Protein AF-A0A2P4SCJ8-F1 (afdb_monomer)

Structure (mmCIF, N/CA/C/O backbone):
data_AF-A0A2P4SCJ8-F1
#
_entry.id   AF-A0A2P4SCJ8-F1
#
loop_
_atom_site.group_PDB
_atom_site.id
_atom_site.type_symbol
_atom_site.label_atom_id
_atom_site.label_alt_id
_atom_site.label_comp_id
_atom_site.label_asym_id
_atom_site.label_entity_id
_atom_site.label_seq_id
_atom_site.pdbx_PDB_ins_code
_atom_site.Cartn_x
_atom_site.Cartn_y
_atom_site.Cartn_z
_atom_site.occupancy
_atom_site.B_iso_or_equiv
_atom_site.auth_seq_id
_atom_site.auth_comp_id
_atom_site.auth_asym_id
_atom_site.auth_atom_id
_atom_site.pdbx_PDB_model_num
ATOM 1 N N . ALA A 1 1 ? -8.228 -9.422 1.319 1.00 72.94 1 ALA A N 1
ATOM 2 C CA . ALA A 1 1 ? -8.700 -8.615 0.170 1.00 72.94 1 ALA A CA 1
ATOM 3 C C . ALA A 1 1 ? -7.536 -7.926 -0.544 1.00 72.94 1 ALA A C 1
ATOM 5 O O . ALA A 1 1 ? -7.339 -8.187 -1.721 1.00 72.94 1 ALA A O 1
ATOM 6 N N . PHE A 1 2 ? -6.703 -7.126 0.134 1.00 86.62 2 PHE A N 1
ATOM 7 C CA . PHE A 1 2 ? -5.547 -6.505 -0.535 1.00 86.62 2 PHE A CA 1
ATOM 8 C C . PHE A 1 2 ? -4.528 -7.534 -1.071 1.00 86.62 2 PHE A C 1
ATOM 10 O O . PHE A 1 2 ? -4.038 -7.384 -2.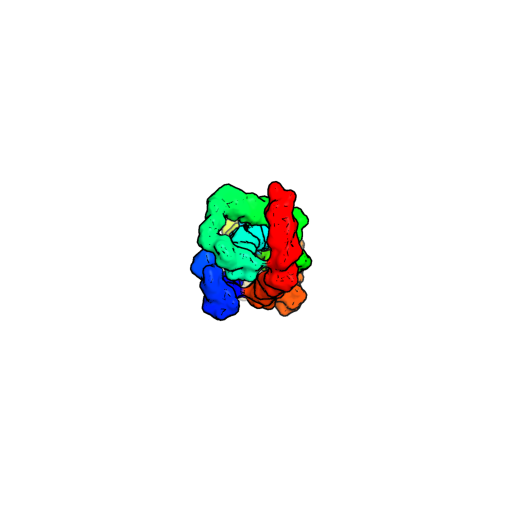184 1.00 86.62 2 PHE A O 1
ATOM 17 N N . GLU A 1 3 ? -4.285 -8.637 -0.349 1.00 90.31 3 GLU A N 1
ATOM 18 C CA . GLU A 1 3 ? -3.393 -9.719 -0.808 1.00 90.31 3 GLU A CA 1
ATOM 19 C C . GLU A 1 3 ? -3.819 -10.322 -2.156 1.00 90.31 3 GLU A C 1
ATOM 21 O O . GLU A 1 3 ? -2.977 -10.662 -2.987 1.00 90.31 3 GLU A O 1
ATOM 26 N N . SER A 1 4 ? -5.129 -10.430 -2.416 1.00 92.62 4 SER A N 1
ATOM 27 C CA . SER A 1 4 ? -5.610 -10.916 -3.712 1.00 92.62 4 SER A CA 1
ATOM 28 C C . SER A 1 4 ? -5.351 -9.919 -4.839 1.00 92.62 4 SER A C 1
ATOM 30 O O . SER A 1 4 ? -5.037 -10.362 -5.943 1.00 92.62 4 SER A O 1
ATOM 32 N N . PHE A 1 5 ? -5.424 -8.609 -4.570 1.00 92.94 5 PHE A N 1
ATOM 33 C CA . PHE A 1 5 ? -5.077 -7.573 -5.549 1.00 92.94 5 PHE A CA 1
ATOM 34 C C . PHE A 1 5 ? -3.580 -7.571 -5.854 1.00 92.94 5 PHE A C 1
ATOM 36 O O . PHE A 1 5 ? -3.204 -7.544 -7.023 1.00 92.94 5 PHE A O 1
ATOM 43 N N . LEU A 1 6 ? -2.732 -7.700 -4.829 1.00 95.81 6 LEU A N 1
ATOM 44 C CA . LEU A 1 6 ? -1.283 -7.828 -5.004 1.00 95.81 6 LEU A CA 1
ATOM 45 C C . LEU A 1 6 ? -0.937 -9.023 -5.889 1.00 95.81 6 LEU A C 1
ATOM 47 O O . LEU A 1 6 ? -0.249 -8.865 -6.892 1.00 95.81 6 LEU A O 1
ATOM 51 N N . ARG A 1 7 ? -1.495 -10.200 -5.587 1.00 96.44 7 ARG A N 1
ATOM 52 C CA . ARG A 1 7 ? -1.268 -11.406 -6.390 1.00 96.44 7 ARG A CA 1
ATOM 53 C C . ARG A 1 7 ? -1.750 -11.244 -7.835 1.00 96.44 7 ARG A C 1
ATOM 55 O O . ARG A 1 7 ? -1.118 -11.756 -8.756 1.00 96.44 7 ARG A O 1
ATOM 62 N N . LEU A 1 8 ? -2.884 -10.573 -8.051 1.00 96.69 8 LEU A N 1
ATOM 63 C CA . LEU A 1 8 ? -3.408 -10.316 -9.395 1.00 96.69 8 LEU A CA 1
ATOM 64 C C . LEU A 1 8 ? -2.476 -9.391 -10.189 1.00 96.69 8 LEU A C 1
ATOM 66 O O . LEU A 1 8 ? -2.128 -9.712 -11.327 1.00 96.69 8 LEU A O 1
ATOM 70 N N . ALA A 1 9 ? -2.044 -8.289 -9.581 1.00 97.62 9 ALA A N 1
ATOM 71 C CA . ALA A 1 9 ? -1.139 -7.325 -10.192 1.00 97.62 9 ALA A CA 1
ATOM 72 C C . ALA A 1 9 ? 0.257 -7.920 -10.455 1.00 97.62 9 ALA A C 1
ATOM 74 O O . ALA A 1 9 ? 0.825 -7.699 -11.528 1.00 97.62 9 ALA A O 1
ATOM 75 N N . GLU A 1 10 ? 0.772 -8.751 -9.545 1.00 98.31 10 GLU A N 1
ATOM 76 C CA . GLU A 1 10 ? 2.020 -9.498 -9.731 1.00 98.31 10 GLU A CA 1
ATOM 77 C C . GLU A 1 10 ? 1.915 -10.450 -10.923 1.00 98.31 10 GLU A C 1
ATOM 79 O O . GLU A 1 10 ? 2.745 -10.414 -11.832 1.00 98.31 10 GLU A O 1
ATOM 84 N N . ASN A 1 11 ? 0.850 -11.256 -10.979 1.00 97.88 11 ASN A N 1
ATOM 85 C CA . ASN A 1 11 ? 0.611 -12.170 -12.093 1.00 97.88 11 ASN A CA 1
ATOM 86 C C . ASN A 1 11 ? 0.479 -11.420 -13.425 1.00 97.88 11 ASN A C 1
ATOM 88 O O . ASN A 1 11 ? 0.999 -11.875 -14.445 1.00 97.88 11 ASN A O 1
ATOM 92 N N . ARG A 1 12 ? -0.199 -10.266 -13.428 1.00 97.88 12 ARG A N 1
ATOM 93 C CA . ARG A 1 12 ? -0.349 -9.426 -14.620 1.00 97.88 12 ARG A CA 1
ATOM 94 C C . ARG A 1 12 ? 0.995 -8.869 -15.086 1.00 97.88 12 ARG A C 1
ATOM 96 O O . ARG A 1 12 ? 1.288 -8.919 -16.279 1.00 97.88 12 ARG A O 1
ATOM 103 N N . THR A 1 13 ? 1.816 -8.400 -14.153 1.00 98.31 13 THR A N 1
ATOM 104 C CA . THR A 1 13 ? 3.161 -7.881 -14.429 1.00 98.31 13 THR A CA 1
ATOM 105 C C . THR A 1 13 ? 4.086 -8.988 -14.930 1.00 98.31 13 THR A C 1
ATOM 107 O O . THR A 1 13 ? 4.775 -8.804 -15.926 1.00 98.31 13 THR A O 1
ATOM 110 N N . ARG A 1 14 ? 4.047 -10.185 -14.335 1.00 97.88 14 ARG A N 1
ATOM 111 C CA . ARG A 1 14 ? 4.801 -11.346 -14.832 1.00 97.88 14 ARG A CA 1
ATOM 112 C C . ARG A 1 14 ? 4.373 -11.742 -16.249 1.00 97.88 14 ARG A C 1
ATOM 114 O O . ARG A 1 14 ? 5.219 -11.976 -17.107 1.00 97.88 14 ARG A O 1
ATOM 121 N N . SER A 1 15 ? 3.068 -11.728 -16.523 1.00 98.12 15 SER A N 1
ATOM 122 C CA . SER A 1 15 ? 2.523 -12.022 -17.853 1.00 98.12 15 SER A CA 1
ATOM 123 C C . SER A 1 15 ? 2.994 -11.028 -18.923 1.00 98.12 15 SER A C 1
ATOM 125 O O . SER A 1 15 ? 3.253 -11.443 -20.054 1.00 98.12 15 SER A O 1
ATOM 127 N N . LEU A 1 16 ? 3.171 -9.741 -18.590 1.00 98.00 16 LEU A N 1
ATOM 128 C CA . LEU A 1 16 ? 3.782 -8.759 -19.497 1.00 98.00 16 LEU A CA 1
ATOM 129 C C . LEU A 1 16 ? 5.170 -9.231 -19.955 1.00 98.00 16 LEU A C 1
ATOM 131 O O . LEU A 1 16 ? 5.446 -9.260 -21.154 1.00 98.00 16 LEU A O 1
ATOM 135 N N . PHE A 1 17 ? 6.019 -9.664 -19.022 1.00 98.25 17 PHE A N 1
ATOM 136 C CA . PHE A 1 17 ? 7.353 -10.156 -19.359 1.00 98.25 17 PHE A CA 1
ATOM 137 C C . PHE A 1 17 ? 7.308 -11.450 -20.180 1.00 98.25 17 PHE A C 1
ATOM 139 O O . PHE A 1 17 ? 7.987 -11.557 -21.198 1.00 98.25 17 PHE A O 1
ATOM 146 N N . GLU A 1 18 ? 6.456 -12.406 -19.812 1.00 97.56 18 GLU A N 1
ATOM 147 C CA . GLU A 1 18 ? 6.292 -13.676 -20.537 1.00 97.56 18 GLU A CA 1
ATOM 148 C C . GLU A 1 18 ? 5.741 -13.503 -21.968 1.00 97.56 18 GLU A C 1
ATOM 150 O O . GLU A 1 18 ? 5.929 -14.368 -22.831 1.00 97.56 18 GLU A O 1
ATOM 155 N N . THR A 1 19 ? 5.050 -12.398 -22.251 1.00 96.56 19 THR A N 1
ATOM 156 C CA . THR A 1 19 ? 4.404 -12.160 -23.550 1.00 96.56 19 THR A CA 1
ATOM 157 C C . THR A 1 19 ? 5.182 -11.185 -24.426 1.00 96.56 19 THR A C 1
ATOM 159 O O . THR A 1 19 ? 5.536 -11.556 -25.545 1.00 96.56 19 THR A O 1
ATOM 162 N N . ALA A 1 20 ? 5.474 -9.983 -23.926 1.00 96.56 20 ALA A N 1
ATOM 163 C CA . ALA A 1 20 ? 6.103 -8.899 -24.680 1.00 96.56 20 ALA A CA 1
ATOM 164 C C . ALA A 1 20 ? 7.637 -8.900 -24.578 1.00 96.56 20 ALA A C 1
ATOM 166 O O . ALA A 1 20 ? 8.316 -8.494 -25.519 1.00 96.56 20 ALA A O 1
ATOM 167 N N . TYR A 1 21 ? 8.193 -9.406 -23.473 1.00 96.44 21 TYR A N 1
ATOM 168 C CA . TYR A 1 21 ? 9.621 -9.295 -23.157 1.00 96.44 21 TYR A CA 1
ATOM 169 C C . TYR A 1 21 ? 10.281 -10.640 -22.827 1.00 96.44 21 TYR A C 1
ATOM 171 O O . TYR A 1 21 ? 11.139 -10.743 -21.947 1.00 96.44 21 TYR A O 1
ATOM 179 N N . ARG A 1 22 ? 9.901 -11.683 -23.576 1.00 95.25 22 ARG A N 1
ATOM 180 C CA . ARG A 1 22 ? 10.344 -13.076 -23.379 1.00 95.25 22 ARG A CA 1
ATOM 181 C C . ARG A 1 22 ? 11.844 -13.258 -23.111 1.00 95.25 22 ARG A C 1
ATOM 183 O O . ARG A 1 22 ? 12.155 -14.045 -22.219 1.00 95.25 22 ARG A O 1
ATOM 190 N N . PRO A 1 23 ? 12.770 -12.567 -23.812 1.00 92.06 23 PRO A N 1
ATOM 191 C CA . PRO A 1 23 ? 14.207 -12.760 -23.604 1.00 92.06 23 PRO A CA 1
ATOM 192 C C . PRO A 1 23 ? 14.717 -12.400 -22.203 1.00 92.06 23 PRO A C 1
ATOM 194 O O . PRO A 1 23 ? 15.816 -12.811 -21.856 1.00 92.06 23 PRO A O 1
ATOM 197 N N . MET A 1 24 ? 13.950 -11.634 -21.420 1.00 93.69 24 MET A N 1
ATOM 198 C CA . MET A 1 24 ? 14.291 -11.267 -20.039 1.00 93.69 24 MET A CA 1
ATOM 199 C C . MET A 1 24 ? 13.278 -11.773 -19.008 1.00 93.69 24 MET A C 1
ATOM 201 O O . MET A 1 24 ? 13.365 -11.414 -17.839 1.00 93.69 24 MET A O 1
ATOM 205 N N . ALA A 1 25 ? 12.300 -12.593 -19.407 1.00 95.81 25 ALA A N 1
ATOM 206 C CA . ALA A 1 25 ? 11.193 -12.969 -18.528 1.00 95.81 25 ALA A CA 1
ATOM 207 C C . ALA A 1 25 ? 11.627 -13.796 -17.310 1.00 95.81 25 ALA A C 1
ATOM 209 O O . ALA A 1 25 ? 11.066 -13.636 -16.229 1.00 95.81 25 ALA A O 1
ATOM 210 N N . LYS A 1 26 ? 12.633 -14.664 -17.474 1.00 95.75 26 LYS A N 1
ATOM 211 C CA . LYS A 1 26 ? 13.147 -15.501 -16.385 1.00 95.75 26 LYS A CA 1
ATOM 212 C C . LYS A 1 26 ? 13.873 -14.650 -15.342 1.00 95.75 26 LYS A C 1
ATOM 214 O O . LYS A 1 26 ? 13.634 -14.814 -14.152 1.00 95.75 26 LYS A O 1
ATOM 219 N N . GLU A 1 27 ? 14.736 -13.748 -15.790 1.00 95.00 27 GLU A N 1
ATOM 220 C CA . GLU A 1 27 ? 15.533 -12.869 -14.937 1.00 95.00 27 GLU A CA 1
ATOM 221 C C . GLU A 1 27 ? 14.689 -11.757 -14.298 1.00 95.00 27 GLU A C 1
ATOM 223 O O . GLU A 1 27 ? 14.946 -11.374 -13.162 1.00 95.00 27 GLU A O 1
ATOM 228 N N . ALA A 1 28 ? 13.641 -11.283 -14.980 1.00 97.12 28 ALA A N 1
ATOM 229 C CA . ALA A 1 28 ? 12.717 -10.280 -14.450 1.00 97.12 28 ALA A CA 1
ATOM 230 C C . ALA A 1 28 ? 11.746 -10.833 -13.390 1.00 97.12 28 ALA A C 1
ATOM 232 O O . ALA A 1 28 ? 11.127 -10.052 -12.668 1.00 97.12 28 ALA A O 1
ATOM 233 N N . ALA A 1 29 ? 11.609 -12.158 -13.266 1.00 97.62 29 ALA A N 1
ATOM 234 C CA . ALA A 1 29 ? 10.662 -12.770 -12.337 1.00 97.62 29 ALA A CA 1
ATOM 235 C C . ALA A 1 29 ? 10.952 -12.421 -10.867 1.00 97.62 29 ALA A C 1
ATOM 237 O O . ALA A 1 29 ? 10.015 -12.104 -10.133 1.00 97.62 29 ALA A O 1
ATOM 238 N N . GLU A 1 30 ? 12.223 -12.440 -10.443 1.00 97.44 30 GLU A N 1
ATOM 239 C CA . GLU A 1 30 ? 12.573 -12.123 -9.050 1.00 97.44 30 GLU A CA 1
ATOM 240 C C . GLU A 1 30 ? 12.393 -10.629 -8.734 1.00 97.44 30 GLU A C 1
ATOM 242 O O . GLU A 1 30 ? 11.672 -10.344 -7.782 1.00 97.44 30 GLU A O 1
ATOM 247 N N . PRO A 1 31 ? 12.879 -9.664 -9.548 1.00 98.06 31 PRO A N 1
ATOM 248 C CA . PRO A 1 31 ? 12.591 -8.245 -9.324 1.00 98.06 31 PRO A CA 1
ATOM 249 C C . PRO A 1 31 ? 11.094 -7.923 -9.237 1.00 98.06 31 PRO A C 1
ATOM 251 O O . PRO A 1 31 ? 10.679 -7.128 -8.395 1.00 98.06 31 PRO A O 1
ATOM 254 N N . VAL A 1 32 ? 10.260 -8.545 -10.082 1.00 98.44 32 VAL A N 1
ATOM 255 C CA . VAL A 1 32 ? 8.800 -8.370 -10.013 1.00 98.44 32 VAL A CA 1
ATOM 256 C C . VAL A 1 32 ? 8.269 -8.860 -8.668 1.00 98.44 32 VAL A C 1
ATOM 258 O O . VAL A 1 32 ? 7.547 -8.136 -7.990 1.00 98.44 32 VAL A O 1
ATOM 261 N N . LYS A 1 33 ? 8.640 -10.070 -8.252 1.00 98.19 33 LYS A N 1
ATOM 262 C CA . LYS A 1 33 ? 8.207 -10.639 -6.974 1.00 98.19 33 LYS A CA 1
ATOM 263 C C . LYS A 1 33 ? 8.684 -9.809 -5.775 1.00 98.19 33 LYS A C 1
ATOM 265 O O . LYS A 1 33 ? 7.908 -9.588 -4.844 1.00 98.19 33 LYS A O 1
ATOM 270 N N . GLU A 1 34 ? 9.927 -9.333 -5.795 1.00 98.19 34 GLU A N 1
ATOM 271 C CA . GLU A 1 34 ? 10.486 -8.454 -4.762 1.00 98.19 34 GLU A CA 1
ATOM 272 C C . GLU A 1 34 ? 9.689 -7.151 -4.648 1.00 98.19 34 GLU A C 1
ATOM 274 O O . GLU A 1 34 ? 9.278 -6.798 -3.544 1.00 98.19 34 GLU A O 1
ATOM 279 N N . LEU A 1 35 ? 9.358 -6.501 -5.772 1.00 98.50 35 LEU A N 1
ATOM 280 C CA . LEU A 1 35 ? 8.531 -5.290 -5.788 1.00 98.50 35 LEU A CA 1
ATOM 281 C C . LEU A 1 35 ? 7.185 -5.506 -5.079 1.00 98.50 35 LEU A C 1
ATOM 283 O O . LEU A 1 35 ? 6.799 -4.718 -4.215 1.00 98.50 35 LEU A O 1
ATOM 287 N N . PHE A 1 36 ? 6.458 -6.573 -5.421 1.00 98.19 36 PHE A N 1
ATOM 288 C CA . PHE A 1 36 ? 5.155 -6.849 -4.805 1.00 98.19 36 PHE A CA 1
ATOM 289 C C . PHE A 1 36 ? 5.277 -7.283 -3.337 1.00 98.19 36 PHE A C 1
ATOM 291 O O . PHE A 1 36 ? 4.404 -6.957 -2.527 1.00 98.19 36 PHE A O 1
ATOM 298 N N . THR A 1 37 ? 6.378 -7.941 -2.970 1.00 97.56 37 THR A N 1
ATOM 299 C CA . THR A 1 37 ? 6.697 -8.273 -1.575 1.00 97.56 37 THR A CA 1
ATOM 300 C C . THR A 1 37 ? 6.945 -7.007 -0.757 1.00 97.56 37 THR A C 1
ATOM 302 O O . THR A 1 37 ? 6.344 -6.838 0.303 1.00 97.56 37 THR A O 1
ATOM 305 N N . ASP A 1 38 ? 7.759 -6.082 -1.263 1.00 97.75 38 ASP A N 1
ATOM 306 C CA . ASP A 1 38 ? 8.031 -4.796 -0.619 1.00 97.75 38 ASP A CA 1
ATOM 307 C C . ASP A 1 38 ? 6.754 -3.968 -0.437 1.00 97.75 38 ASP A C 1
ATOM 309 O O . ASP A 1 38 ? 6.528 -3.401 0.634 1.00 97.75 38 ASP A O 1
ATOM 313 N N . ILE A 1 39 ? 5.888 -3.927 -1.456 1.00 97.62 39 ILE A N 1
ATOM 314 C CA . ILE A 1 39 ? 4.588 -3.250 -1.376 1.00 97.62 39 ILE A CA 1
ATOM 315 C C . ILE A 1 39 ? 3.711 -3.895 -0.293 1.00 97.62 39 ILE A C 1
ATOM 317 O O . ILE A 1 39 ? 3.096 -3.186 0.507 1.00 97.62 39 ILE A O 1
ATOM 321 N N . SER A 1 40 ? 3.664 -5.229 -0.227 1.00 96.62 40 SER A N 1
ATOM 322 C CA . SER A 1 40 ? 2.920 -5.943 0.816 1.00 96.62 40 SER A CA 1
ATOM 323 C C . SER A 1 40 ? 3.438 -5.593 2.210 1.00 96.62 40 SER A C 1
ATOM 325 O O . SER A 1 40 ? 2.655 -5.275 3.104 1.00 96.62 40 SER A O 1
ATOM 327 N N . LEU A 1 41 ? 4.760 -5.616 2.397 1.00 96.31 41 LEU A N 1
ATOM 328 C CA . LEU A 1 41 ? 5.402 -5.268 3.662 1.00 96.31 41 LEU A CA 1
ATOM 329 C C . LEU A 1 41 ? 5.130 -3.809 4.047 1.00 96.31 41 LEU A C 1
ATOM 331 O O . LEU A 1 41 ? 4.844 -3.533 5.211 1.00 96.31 41 LEU A O 1
ATOM 335 N N . TYR A 1 42 ? 5.148 -2.887 3.081 1.00 96.56 42 TYR A N 1
ATOM 336 C CA . TYR A 1 42 ? 4.799 -1.485 3.302 1.00 96.56 42 TYR A CA 1
ATOM 337 C C . TYR A 1 42 ? 3.378 -1.323 3.856 1.00 96.56 42 TYR A C 1
ATOM 339 O O . TYR A 1 42 ? 3.195 -0.635 4.863 1.00 96.56 42 TYR A O 1
ATOM 347 N N . ILE A 1 43 ? 2.383 -1.969 3.232 1.00 94.94 43 ILE A N 1
ATOM 348 C CA . ILE A 1 43 ? 0.979 -1.921 3.678 1.00 94.94 43 ILE A CA 1
ATOM 349 C C . ILE A 1 43 ? 0.841 -2.510 5.088 1.00 94.94 43 ILE A C 1
ATOM 351 O O . ILE A 1 43 ? 0.124 -1.955 5.920 1.00 94.94 43 ILE A O 1
ATOM 355 N N . LEU A 1 44 ? 1.570 -3.592 5.378 1.00 94.25 44 LEU A N 1
ATOM 356 C CA . LEU A 1 44 ? 1.589 -4.253 6.687 1.00 94.25 44 LEU A CA 1
ATOM 357 C C . LEU A 1 44 ? 2.360 -3.476 7.769 1.00 94.25 44 LEU A C 1
ATOM 359 O O . LEU A 1 44 ? 2.397 -3.902 8.921 1.00 94.25 44 LEU A O 1
ATOM 363 N N . GLY A 1 45 ? 2.946 -2.325 7.433 1.00 94.06 45 GLY A N 1
ATOM 364 C CA . GLY A 1 45 ? 3.565 -1.426 8.402 1.00 94.06 45 GLY A CA 1
ATOM 365 C C . GLY A 1 45 ? 5.080 -1.559 8.547 1.00 94.06 45 GLY A C 1
ATOM 366 O O . GLY A 1 45 ? 5.628 -0.970 9.478 1.00 94.06 45 GLY A O 1
ATOM 367 N N . ALA A 1 46 ? 5.768 -2.266 7.646 1.00 95.06 46 ALA A N 1
ATOM 368 C CA . ALA A 1 46 ? 7.229 -2.306 7.635 1.00 95.06 46 ALA A CA 1
ATOM 369 C C . ALA A 1 46 ? 7.842 -0.908 7.420 1.00 95.06 46 ALA A C 1
ATOM 371 O O . ALA A 1 46 ? 7.242 -0.023 6.791 1.00 95.06 46 ALA A O 1
ATOM 372 N N . ASP A 1 47 ? 9.061 -0.721 7.929 1.00 92.00 47 ASP A N 1
ATOM 373 C CA . ASP A 1 47 ? 9.849 0.506 7.768 1.00 92.00 47 ASP A CA 1
ATOM 374 C C . ASP A 1 47 ? 10.561 0.523 6.406 1.00 92.00 47 ASP A C 1
ATOM 376 O O . ASP A 1 47 ? 11.777 0.418 6.280 1.00 92.00 47 ASP A O 1
ATOM 380 N N . THR A 1 48 ? 9.752 0.550 5.352 1.00 92.50 48 THR A N 1
ATOM 381 C CA . THR A 1 48 ? 10.179 0.701 3.961 1.00 92.50 48 THR A CA 1
ATOM 382 C C . THR A 1 48 ? 9.367 1.820 3.316 1.00 92.50 48 THR A C 1
ATOM 384 O O . THR A 1 48 ? 8.352 2.259 3.865 1.00 92.50 48 THR A O 1
ATOM 387 N N . THR A 1 49 ? 9.793 2.298 2.151 1.00 96.12 49 THR A N 1
ATOM 388 C CA . THR A 1 49 ? 9.085 3.337 1.397 1.00 96.12 49 THR A CA 1
ATOM 389 C C . THR A 1 49 ? 8.681 2.816 0.025 1.00 96.12 49 THR A C 1
ATOM 391 O O . THR A 1 49 ? 9.374 1.997 -0.582 1.00 96.12 49 THR A O 1
ATOM 394 N N . VAL A 1 50 ? 7.555 3.323 -0.483 1.00 97.06 50 VAL A N 1
ATOM 395 C CA . VAL A 1 50 ? 7.092 3.036 -1.850 1.00 97.06 50 VAL A CA 1
ATOM 396 C C . VAL A 1 50 ? 8.157 3.441 -2.868 1.00 97.06 50 VAL A C 1
ATOM 398 O O . VAL A 1 50 ? 8.431 2.702 -3.808 1.00 97.06 50 VAL A O 1
ATOM 401 N N . GLU A 1 51 ? 8.805 4.584 -2.640 1.00 97.31 51 GLU A N 1
ATOM 402 C CA . GLU A 1 51 ? 9.900 5.068 -3.475 1.00 97.31 51 GLU A CA 1
ATOM 403 C C . GLU A 1 51 ? 11.058 4.067 -3.539 1.00 97.31 51 GLU A C 1
ATOM 405 O O . GLU A 1 51 ? 11.449 3.666 -4.631 1.00 97.31 51 GLU A O 1
ATOM 410 N N . ASN A 1 52 ? 11.550 3.580 -2.397 1.00 96.69 52 ASN A N 1
ATOM 411 C CA . ASN A 1 52 ? 12.658 2.625 -2.376 1.00 96.69 52 ASN A CA 1
ATOM 412 C C . ASN A 1 52 ? 12.290 1.294 -3.044 1.00 96.69 52 ASN A C 1
ATOM 414 O O . ASN A 1 52 ? 13.125 0.714 -3.734 1.00 96.69 52 ASN A O 1
ATOM 418 N N . ALA A 1 53 ? 11.061 0.802 -2.867 1.00 97.69 53 ALA A N 1
ATOM 419 C CA . ALA A 1 53 ? 10.594 -0.420 -3.524 1.00 97.69 53 ALA A CA 1
ATOM 420 C C . ALA A 1 53 ? 10.601 -0.277 -5.057 1.00 97.69 53 ALA A C 1
ATOM 422 O O . ALA A 1 53 ? 11.182 -1.093 -5.773 1.00 97.69 53 ALA A O 1
ATOM 423 N N . VAL A 1 54 ? 10.014 0.811 -5.563 1.00 98.00 54 VAL A N 1
ATOM 424 C CA . VAL A 1 54 ? 9.919 1.078 -7.004 1.00 98.00 54 VAL A CA 1
ATOM 425 C C . VAL A 1 54 ? 11.294 1.356 -7.612 1.00 98.00 54 VAL A C 1
ATOM 427 O O . VAL A 1 54 ? 11.619 0.822 -8.672 1.00 98.00 54 VAL A O 1
ATOM 430 N N . LEU A 1 55 ? 12.132 2.161 -6.956 1.00 96.50 55 LEU A N 1
ATOM 431 C CA . LEU A 1 55 ? 13.456 2.495 -7.477 1.00 96.50 55 LEU A CA 1
ATOM 432 C C . LEU A 1 55 ? 14.380 1.273 -7.515 1.00 96.50 55 LEU A C 1
ATOM 434 O O . LEU A 1 55 ? 15.011 1.058 -8.548 1.00 96.50 55 LEU A O 1
ATOM 438 N N . ARG A 1 56 ? 14.384 0.425 -6.474 1.00 96.62 56 ARG A N 1
ATOM 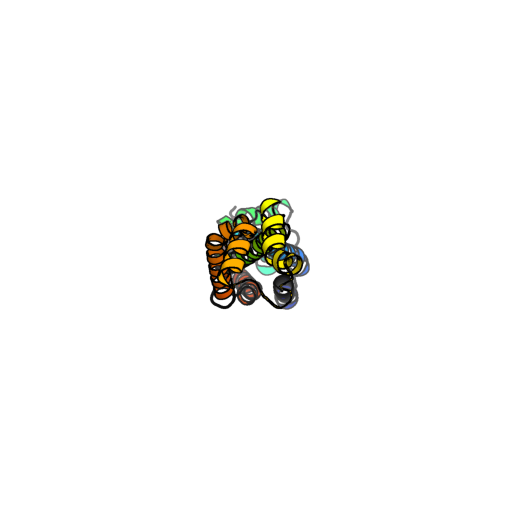439 C CA . ARG A 1 56 ? 15.149 -0.838 -6.472 1.00 96.62 56 ARG A CA 1
ATOM 440 C C . ARG A 1 56 ? 14.694 -1.799 -7.568 1.00 96.62 56 ARG A C 1
ATOM 442 O O . ARG A 1 56 ? 15.523 -2.476 -8.183 1.00 96.62 56 ARG A O 1
ATOM 449 N N . PHE A 1 57 ? 13.393 -1.842 -7.852 1.00 98.12 57 PHE A N 1
ATOM 450 C CA . PHE A 1 57 ? 12.874 -2.590 -8.992 1.00 98.12 57 PHE A CA 1
ATOM 451 C C . PHE A 1 57 ? 13.459 -2.069 -10.313 1.00 98.12 57 PHE A C 1
ATOM 453 O O . PHE A 1 57 ? 13.984 -2.855 -11.101 1.00 98.12 57 PHE A O 1
ATOM 460 N N . PHE A 1 58 ? 13.441 -0.752 -10.545 1.00 98.06 58 PHE A N 1
ATOM 461 C CA . PHE A 1 58 ? 14.007 -0.168 -11.766 1.00 98.06 58 PHE A CA 1
ATOM 462 C C . PHE A 1 58 ? 15.536 -0.292 -11.849 1.00 98.06 58 PHE A C 1
ATOM 464 O O . PHE A 1 58 ? 16.056 -0.487 -12.947 1.00 98.06 58 PHE A O 1
ATOM 471 N N . ASP A 1 59 ? 16.252 -0.253 -10.722 1.00 96.81 59 ASP A N 1
ATOM 472 C CA . ASP A 1 59 ? 17.682 -0.589 -10.666 1.00 96.81 59 ASP A CA 1
ATOM 473 C C . ASP A 1 59 ? 17.922 -2.008 -11.175 1.00 96.81 59 ASP A C 1
ATOM 475 O O . ASP A 1 59 ? 18.771 -2.237 -12.027 1.00 96.81 59 ASP A O 1
ATOM 479 N N . SER A 1 60 ? 17.117 -2.962 -10.713 1.00 96.62 60 SER A N 1
ATOM 480 C CA . SER A 1 60 ? 17.212 -4.370 -11.109 1.00 96.62 60 SER A CA 1
ATOM 481 C C . SER A 1 60 ? 16.785 -4.625 -12.555 1.00 96.62 60 SER A C 1
ATOM 483 O O . SER A 1 60 ? 17.312 -5.521 -13.212 1.00 96.62 60 SER A O 1
ATOM 485 N N . LEU A 1 61 ? 15.845 -3.831 -13.067 1.00 97.44 61 LEU A N 1
ATOM 486 C CA . LEU A 1 61 ? 15.325 -3.958 -14.424 1.00 97.44 61 LEU A CA 1
ATOM 487 C C . LEU A 1 61 ? 16.294 -3.406 -15.478 1.00 97.44 61 LEU A C 1
ATOM 489 O O . LEU A 1 61 ? 16.351 -3.928 -16.593 1.00 97.44 61 LEU A O 1
ATOM 493 N N . PHE A 1 62 ? 17.049 -2.351 -15.160 1.00 96.38 62 PHE A N 1
ATOM 494 C CA . PHE A 1 62 ? 17.852 -1.649 -16.159 1.00 96.38 62 PHE A CA 1
ATOM 495 C C . PHE A 1 62 ? 18.923 -2.516 -16.843 1.00 96.38 62 PHE A C 1
ATOM 497 O O . PHE A 1 62 ? 18.943 -2.515 -18.076 1.00 96.38 62 PHE A O 1
ATOM 504 N N . PRO A 1 63 ? 19.743 -3.320 -16.138 1.00 94.62 63 PRO A N 1
ATOM 505 C CA . PRO A 1 63 ? 20.709 -4.201 -16.797 1.00 94.62 63 PRO A CA 1
ATOM 506 C C . PRO A 1 63 ? 20.062 -5.207 -17.760 1.00 94.62 63 PRO A C 1
ATOM 508 O O . PRO A 1 63 ? 20.626 -5.514 -18.815 1.00 94.62 63 PRO A O 1
ATOM 511 N N . LEU A 1 64 ? 18.854 -5.687 -17.437 1.00 94.31 64 LEU A N 1
ATOM 512 C CA . LEU A 1 64 ? 18.091 -6.607 -18.286 1.00 94.31 64 LEU A CA 1
ATOM 513 C C . LEU A 1 64 ? 17.618 -5.913 -19.565 1.00 94.31 64 LEU A C 1
ATOM 515 O O . LEU A 1 64 ? 17.813 -6.429 -20.663 1.00 94.31 64 LEU A O 1
ATOM 519 N N . VAL A 1 65 ? 17.045 -4.715 -19.434 1.00 95.31 65 VAL A N 1
ATOM 520 C CA . VAL A 1 65 ? 16.606 -3.905 -20.579 1.00 95.31 65 VAL A CA 1
ATOM 521 C C . VAL A 1 65 ? 17.800 -3.520 -21.452 1.00 95.31 65 VAL A C 1
ATOM 523 O O . VAL A 1 65 ? 17.733 -3.634 -22.677 1.00 95.31 65 VAL A O 1
ATOM 526 N N . TYR A 1 66 ? 18.912 -3.123 -20.836 1.00 93.50 66 TYR A N 1
ATOM 527 C CA . TYR A 1 66 ? 20.118 -2.733 -21.550 1.00 93.50 66 TYR A CA 1
ATOM 528 C C . TYR A 1 66 ? 20.698 -3.895 -22.363 1.00 93.50 66 TYR A C 1
ATOM 530 O O . TYR A 1 66 ? 20.846 -3.774 -23.576 1.00 93.50 66 TYR A O 1
ATOM 538 N N . SER A 1 67 ? 20.955 -5.045 -21.736 1.00 92.06 67 SER A N 1
ATOM 539 C CA . SER A 1 67 ? 21.550 -6.201 -22.424 1.00 92.06 67 SER A CA 1
ATOM 540 C C . SER A 1 67 ? 20.613 -6.891 -23.406 1.00 92.06 67 SER A C 1
ATOM 542 O O . SER A 1 67 ? 21.061 -7.337 -24.451 1.00 92.06 67 SER A O 1
ATOM 544 N N . ARG A 1 68 ? 19.317 -7.022 -23.102 1.00 91.94 68 ARG A N 1
ATOM 545 C CA . ARG A 1 68 ? 18.407 -7.828 -23.932 1.00 91.94 68 ARG A CA 1
ATOM 546 C C . ARG A 1 68 ? 17.708 -7.026 -25.023 1.00 91.94 68 ARG A C 1
ATOM 548 O O . ARG A 1 68 ? 17.331 -7.617 -26.033 1.00 91.94 68 ARG A O 1
ATOM 555 N N . LEU A 1 69 ? 17.505 -5.720 -24.827 1.00 92.00 69 LEU A N 1
ATOM 556 C CA . LEU A 1 69 ? 16.706 -4.893 -25.738 1.00 92.00 69 LEU A CA 1
ATOM 557 C C . LEU A 1 69 ? 17.496 -3.766 -26.403 1.00 92.00 69 LEU A C 1
ATOM 559 O O . LEU A 1 69 ? 17.254 -3.488 -27.575 1.00 92.00 69 LEU A O 1
ATOM 563 N N . ILE A 1 70 ? 18.403 -3.108 -25.679 1.00 92.12 70 ILE A N 1
ATOM 564 C CA . ILE A 1 70 ? 19.157 -1.960 -26.207 1.00 92.12 70 ILE A CA 1
ATOM 565 C C . ILE A 1 70 ? 20.424 -2.428 -26.929 1.00 92.12 70 ILE A C 1
ATOM 567 O O . ILE A 1 70 ? 20.686 -2.003 -28.053 1.00 92.12 70 ILE A O 1
ATOM 571 N N . ASN A 1 71 ? 21.188 -3.325 -26.307 1.00 88.56 71 ASN A N 1
ATOM 572 C CA . ASN A 1 71 ? 22.448 -3.838 -26.829 1.00 88.56 71 ASN A CA 1
ATOM 573 C C . ASN A 1 71 ? 22.510 -5.379 -26.769 1.00 88.56 71 ASN A C 1
ATOM 575 O O . ASN A 1 71 ? 23.306 -5.942 -26.014 1.00 88.56 71 ASN A O 1
ATOM 579 N N . PRO A 1 72 ? 21.702 -6.077 -27.596 1.00 82.31 72 PRO A N 1
ATOM 580 C CA . PRO A 1 72 ? 21.618 -7.542 -27.614 1.00 82.31 72 PRO A CA 1
ATOM 581 C C . PRO A 1 72 ? 22.913 -8.246 -28.042 1.00 82.31 72 PRO A C 1
ATOM 583 O O . PRO A 1 72 ? 23.005 -9.467 -27.937 1.00 82.31 72 PRO A O 1
ATOM 586 N N . GLY A 1 73 ? 23.910 -7.503 -28.535 1.00 78.38 73 GLY A N 1
ATOM 587 C CA . GLY A 1 73 ? 25.229 -8.040 -28.869 1.00 78.38 73 GLY A CA 1
ATOM 588 C C . GLY A 1 73 ? 26.090 -8.375 -27.648 1.00 78.38 73 GLY A C 1
ATOM 589 O O . GLY A 1 73 ? 27.079 -9.090 -27.796 1.00 78.38 73 GLY A O 1
ATOM 590 N N . ILE A 1 74 ? 25.727 -7.895 -26.452 1.00 76.69 74 ILE A N 1
ATOM 591 C CA . ILE A 1 74 ? 26.420 -8.225 -25.203 1.00 76.69 74 ILE A CA 1
ATOM 592 C C . ILE A 1 74 ? 25.752 -9.458 -24.584 1.00 76.69 74 ILE A C 1
ATOM 594 O O . ILE A 1 74 ? 24.708 -9.362 -23.942 1.00 76.69 74 ILE A O 1
ATOM 598 N N . THR A 1 75 ? 26.342 -10.633 -24.801 1.00 66.25 75 THR A N 1
ATOM 599 C CA . THR A 1 75 ? 25.774 -11.913 -24.345 1.00 66.25 75 THR A CA 1
ATOM 600 C C . THR A 1 75 ? 26.048 -12.226 -22.877 1.00 66.25 75 THR A C 1
ATOM 602 O O . THR A 1 75 ? 25.203 -12.860 -22.255 1.00 66.25 75 THR A O 1
ATOM 605 N N . ASP A 1 76 ? 27.166 -11.742 -22.329 1.00 68.69 76 ASP A N 1
ATOM 606 C CA . ASP A 1 76 ? 27.545 -11.893 -20.920 1.00 68.69 76 ASP A CA 1
ATOM 607 C C . ASP A 1 76 ? 28.034 -10.545 -20.379 1.00 68.69 76 ASP A C 1
ATOM 609 O O . ASP A 1 76 ? 29.169 -10.129 -20.623 1.00 68.69 76 ASP A O 1
ATOM 613 N N . LEU A 1 77 ? 27.161 -9.839 -19.657 1.00 78.69 77 LEU A N 1
ATOM 614 C CA . LEU A 1 77 ? 27.594 -8.721 -18.821 1.00 78.69 77 LEU A CA 1
ATOM 615 C C . LEU A 1 77 ? 28.385 -9.314 -17.648 1.00 78.69 77 LEU A C 1
ATOM 617 O O . LEU A 1 77 ? 27.888 -10.216 -16.973 1.00 78.69 77 LEU A O 1
ATOM 621 N N . SER A 1 78 ? 29.591 -8.810 -17.376 1.00 86.06 78 SER A N 1
ATOM 622 C CA . SER A 1 78 ? 30.260 -9.148 -16.116 1.00 86.06 78 SER A CA 1
ATOM 623 C C . SER A 1 78 ? 29.414 -8.669 -14.931 1.00 86.06 78 SER A C 1
ATOM 625 O O . SER A 1 78 ? 28.605 -7.744 -15.059 1.00 86.06 78 SER A O 1
ATOM 627 N N . GLU A 1 79 ? 29.596 -9.290 -13.766 1.00 87.88 79 GLU A N 1
ATOM 628 C CA . GLU A 1 79 ? 28.915 -8.869 -12.536 1.00 87.88 79 GLU A CA 1
ATOM 629 C C . GLU A 1 79 ? 29.228 -7.400 -12.213 1.00 87.88 79 GLU A C 1
ATOM 631 O O . GLU A 1 79 ? 28.312 -6.608 -12.004 1.00 87.88 79 GLU A O 1
ATOM 636 N N . ASP A 1 80 ? 30.499 -7.004 -12.342 1.00 87.50 80 ASP A N 1
ATOM 637 C CA . ASP A 1 80 ? 30.951 -5.619 -12.162 1.00 87.50 80 ASP A CA 1
ATOM 638 C C . ASP A 1 80 ? 30.254 -4.637 -13.116 1.00 87.50 80 ASP A C 1
ATOM 640 O O . ASP A 1 80 ? 29.866 -3.537 -12.724 1.00 87.50 80 ASP A O 1
ATOM 644 N N . TYR A 1 81 ? 30.066 -5.024 -14.382 1.00 87.69 81 TYR A N 1
ATOM 645 C CA . TYR A 1 81 ? 29.404 -4.167 -15.363 1.00 87.69 81 TYR A CA 1
ATOM 646 C C . TYR A 1 81 ? 27.888 -4.112 -15.135 1.00 87.69 81 TYR A C 1
ATOM 648 O O . TYR A 1 81 ? 27.270 -3.065 -15.311 1.00 87.69 81 TYR A O 1
ATOM 656 N N . THR A 1 82 ? 27.286 -5.211 -14.674 1.00 90.94 82 THR A N 1
ATOM 657 C CA . THR A 1 82 ? 25.878 -5.253 -14.254 1.00 90.94 82 THR A CA 1
ATOM 658 C C . THR A 1 82 ? 25.631 -4.315 -13.075 1.00 90.94 82 THR A C 1
ATOM 660 O O . THR A 1 82 ? 24.661 -3.558 -13.091 1.00 90.94 82 THR A O 1
ATOM 663 N N . GLU A 1 83 ? 26.520 -4.317 -12.083 1.00 92.12 83 GLU A N 1
ATOM 664 C CA . GLU A 1 83 ? 26.421 -3.420 -10.932 1.00 92.12 83 GLU A CA 1
ATOM 665 C C . GLU A 1 83 ? 26.671 -1.960 -11.324 1.00 92.12 83 GLU A C 1
ATOM 667 O O . GLU A 1 83 ? 25.934 -1.070 -10.902 1.00 92.12 83 GLU A O 1
ATOM 672 N N . CYS A 1 84 ? 27.623 -1.701 -12.224 1.00 91.12 84 CYS A N 1
ATOM 673 C CA . CYS A 1 84 ? 27.817 -0.372 -12.801 1.00 91.12 84 CYS A CA 1
ATOM 674 C C . CYS A 1 84 ? 26.533 0.153 -13.468 1.00 91.12 84 CYS A C 1
ATOM 676 O O . CYS A 1 84 ? 26.116 1.286 -13.214 1.00 91.12 84 CYS A O 1
ATOM 678 N N . LEU A 1 85 ? 25.849 -0.678 -14.263 1.00 92.50 85 LEU A N 1
ATOM 679 C CA . LEU A 1 85 ? 24.562 -0.312 -14.861 1.00 92.50 85 LEU A CA 1
ATOM 680 C C . LEU A 1 85 ? 23.515 0.014 -13.786 1.00 92.50 85 LEU A C 1
ATOM 682 O O . LEU A 1 85 ? 22.832 1.029 -13.900 1.00 92.50 85 LEU A O 1
ATOM 686 N N . ARG A 1 86 ? 23.406 -0.794 -12.721 1.00 94.06 86 ARG A N 1
ATOM 687 C CA . ARG A 1 86 ? 22.480 -0.510 -11.608 1.00 94.06 86 ARG A CA 1
ATOM 688 C C . ARG A 1 86 ? 22.751 0.855 -10.981 1.00 94.06 86 ARG A C 1
ATOM 690 O O . ARG A 1 86 ? 21.829 1.655 -10.852 1.00 94.06 86 ARG A O 1
ATOM 697 N N . LEU A 1 87 ? 24.007 1.135 -10.638 1.00 91.56 87 LEU A N 1
ATOM 698 C CA . LEU A 1 87 ? 24.402 2.371 -9.958 1.00 91.56 87 LEU A CA 1
ATOM 699 C C . LEU A 1 87 ? 24.223 3.611 -10.846 1.00 91.56 87 LEU A C 1
ATOM 701 O O . LEU A 1 87 ? 23.778 4.651 -10.369 1.00 91.56 87 LEU A O 1
ATOM 705 N N . THR A 1 88 ? 24.501 3.496 -12.147 1.00 90.75 88 THR A N 1
ATOM 706 C CA . THR A 1 88 ? 24.385 4.611 -13.107 1.00 90.75 88 THR A CA 1
ATOM 707 C C . THR A 1 88 ? 22.948 4.907 -13.538 1.00 90.75 88 THR A C 1
ATOM 709 O O . THR A 1 88 ? 22.675 5.986 -14.068 1.00 90.75 88 THR A O 1
ATOM 712 N N . ARG A 1 89 ? 21.994 3.997 -13.283 1.00 93.50 89 ARG A N 1
ATOM 713 C CA . ARG A 1 89 ? 20.579 4.126 -13.681 1.00 93.50 89 ARG A CA 1
ATOM 714 C C . ARG A 1 89 ? 19.962 5.453 -13.240 1.00 93.50 89 ARG A C 1
ATOM 716 O O . ARG A 1 89 ? 19.193 6.045 -13.999 1.00 93.50 89 ARG A O 1
ATOM 723 N N . GLN A 1 90 ? 20.263 5.917 -12.026 1.00 89.44 90 GLN A N 1
ATOM 724 C CA . GLN A 1 90 ? 19.727 7.178 -11.497 1.00 89.44 90 GLN A CA 1
ATOM 725 C C . GLN A 1 90 ? 20.227 8.399 -12.275 1.00 89.44 90 GLN A C 1
ATOM 727 O O . GLN A 1 90 ? 19.433 9.300 -12.550 1.00 89.44 90 GLN A O 1
ATOM 732 N N . ASP A 1 91 ? 21.497 8.391 -12.676 1.00 90.12 91 ASP A N 1
ATOM 733 C CA . ASP A 1 91 ? 22.147 9.513 -13.354 1.00 90.12 91 ASP A CA 1
ATOM 734 C C . ASP A 1 91 ? 21.719 9.621 -14.821 1.00 90.12 91 ASP A C 1
ATOM 736 O O . ASP A 1 91 ? 21.435 10.711 -15.319 1.00 90.12 91 ASP A O 1
ATOM 740 N N . ILE A 1 92 ? 21.632 8.484 -15.517 1.00 91.31 92 ILE A N 1
ATOM 741 C CA . ILE A 1 92 ? 21.312 8.443 -16.954 1.00 91.31 92 ILE A CA 1
ATOM 742 C C . ILE A 1 92 ? 19.801 8.398 -17.232 1.00 91.31 92 ILE A C 1
ATOM 744 O O . ILE A 1 92 ? 19.371 8.625 -18.360 1.00 91.31 92 ILE A O 1
ATOM 748 N N . ASN A 1 93 ? 18.996 8.097 -16.209 1.00 93.44 93 ASN A N 1
ATOM 749 C CA . ASN A 1 93 ? 17.535 8.047 -16.235 1.00 93.44 93 ASN A CA 1
ATOM 750 C C . ASN A 1 93 ? 16.928 7.337 -17.475 1.00 93.44 93 ASN A C 1
ATOM 752 O O . ASN A 1 93 ? 16.163 7.941 -18.238 1.00 93.44 93 ASN A O 1
ATOM 756 N N . PRO A 1 94 ? 17.211 6.036 -17.676 1.00 95.19 94 PRO A N 1
ATOM 757 C CA . PRO A 1 94 ? 16.871 5.325 -18.913 1.00 95.19 94 PRO A CA 1
ATOM 758 C C . PRO A 1 94 ? 15.355 5.182 -19.123 1.00 95.19 94 PRO A C 1
ATOM 760 O O . PRO A 1 94 ? 14.858 5.143 -20.249 1.00 95.19 94 PRO A O 1
ATOM 763 N N . PHE A 1 95 ? 14.605 5.169 -18.024 1.00 97.31 95 PHE A N 1
ATOM 764 C CA . PHE A 1 95 ? 13.151 5.027 -17.996 1.00 97.31 95 PHE A CA 1
ATOM 765 C C . PHE A 1 95 ? 12.403 6.366 -18.023 1.00 97.31 95 PHE A C 1
ATOM 767 O O . PHE A 1 95 ? 11.187 6.393 -17.852 1.00 97.31 95 PHE A O 1
ATOM 774 N N . GLY A 1 96 ? 13.101 7.490 -18.207 1.00 94.38 96 GLY A N 1
ATOM 775 C CA . GLY A 1 96 ? 12.470 8.804 -18.288 1.00 94.38 96 GLY A CA 1
ATOM 776 C C . GLY A 1 96 ? 11.695 9.169 -17.018 1.00 94.38 96 GLY A C 1
ATOM 777 O O . GLY A 1 96 ? 12.177 9.019 -15.900 1.00 94.38 96 GLY A O 1
ATOM 778 N N . HIS A 1 97 ? 10.488 9.703 -17.177 1.00 95.69 97 HIS A N 1
ATOM 779 C CA . HIS A 1 97 ? 9.652 10.134 -16.054 1.00 95.69 97 HIS A CA 1
ATOM 780 C C . HIS A 1 97 ? 8.811 8.992 -15.451 1.00 95.69 97 HIS A C 1
ATOM 782 O O . HIS A 1 97 ? 8.282 9.140 -14.352 1.00 95.69 97 HIS A O 1
ATOM 788 N N . TYR A 1 98 ? 8.723 7.839 -16.124 1.00 96.75 98 TYR A N 1
ATOM 789 C CA . TYR A 1 98 ? 7.815 6.745 -15.765 1.0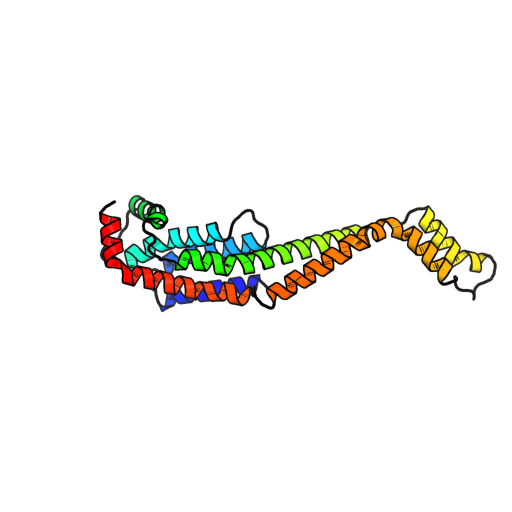0 96.75 98 TYR A CA 1
ATOM 790 C C . TYR A 1 98 ? 8.132 6.099 -14.412 1.00 96.75 98 TYR A C 1
ATOM 792 O O . TYR A 1 98 ? 7.211 5.770 -13.668 1.00 96.75 98 TYR A O 1
ATOM 800 N N . SER A 1 99 ? 9.412 5.990 -14.039 1.00 94.31 99 SER A N 1
ATOM 801 C CA . SER A 1 99 ? 9.807 5.471 -12.721 1.00 94.31 99 SER A CA 1
ATOM 802 C C . SER A 1 99 ? 9.305 6.364 -11.578 1.00 94.31 99 SER A C 1
ATOM 804 O O . SER A 1 99 ? 8.727 5.873 -10.611 1.00 94.31 99 SER A O 1
ATOM 806 N N . LYS A 1 100 ? 9.446 7.689 -11.715 1.00 95.31 100 LYS A N 1
ATOM 807 C CA . LYS A 1 100 ? 8.970 8.683 -10.736 1.00 95.31 100 LYS A CA 1
ATOM 808 C C . LYS A 1 100 ? 7.447 8.820 -10.733 1.00 95.31 100 LYS A C 1
ATOM 810 O O . LYS A 1 100 ? 6.842 8.982 -9.671 1.00 95.31 100 LYS A O 1
ATOM 815 N N . ASN A 1 101 ? 6.817 8.732 -11.902 1.00 95.69 101 ASN A N 1
ATO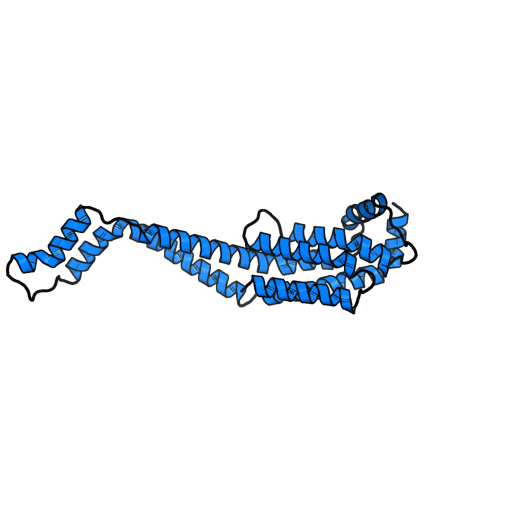M 816 C CA . ASN A 1 101 ? 5.361 8.727 -12.007 1.00 95.69 101 ASN A CA 1
ATOM 817 C C . ASN A 1 101 ? 4.767 7.524 -11.281 1.00 95.69 101 ASN A C 1
ATOM 819 O O . ASN A 1 101 ? 3.867 7.709 -10.471 1.00 95.69 101 ASN A O 1
ATOM 823 N N . MET A 1 102 ? 5.334 6.331 -11.474 1.00 96.50 102 MET A N 1
ATOM 824 C CA . MET A 1 102 ? 4.895 5.124 -10.775 1.00 96.50 102 MET A CA 1
ATOM 825 C C . MET A 1 102 ? 5.001 5.273 -9.250 1.00 96.50 102 MET A C 1
ATOM 827 O O . MET A 1 102 ? 4.074 4.898 -8.537 1.00 96.50 102 MET A O 1
ATOM 831 N N . VAL A 1 103 ? 6.077 5.885 -8.732 1.00 97.25 103 VAL A N 1
ATOM 832 C CA . VAL A 1 103 ? 6.166 6.233 -7.298 1.00 97.25 103 VAL A CA 1
ATOM 833 C C . VAL A 1 103 ? 4.997 7.127 -6.886 1.00 97.25 103 VAL A C 1
ATOM 835 O O . VAL A 1 103 ? 4.336 6.856 -5.886 1.00 97.25 103 VAL A O 1
ATOM 838 N N . THR A 1 104 ? 4.723 8.179 -7.655 1.00 95.00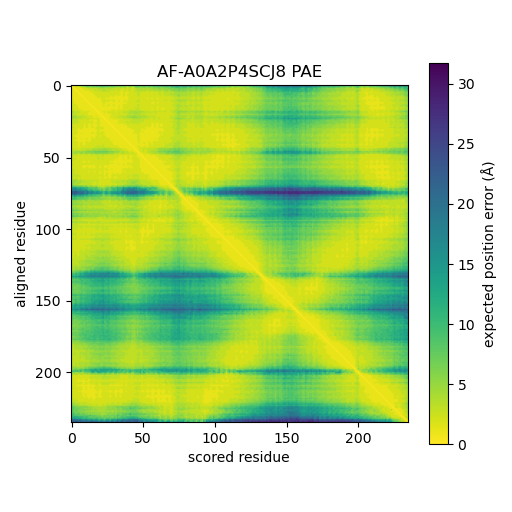 104 THR A N 1
ATOM 839 C CA . THR A 1 104 ? 3.681 9.170 -7.343 1.00 95.00 104 THR A CA 1
ATOM 840 C C . THR A 1 104 ? 2.280 8.556 -7.357 1.00 95.00 104 THR A C 1
ATOM 842 O O . THR A 1 104 ? 1.495 8.799 -6.440 1.00 95.00 104 THR A O 1
ATOM 845 N N . GLU A 1 105 ? 1.987 7.740 -8.368 1.00 92.88 105 GLU A N 1
ATOM 846 C CA . GLU A 1 105 ? 0.713 7.038 -8.558 1.00 92.88 105 GLU A CA 1
ATOM 847 C C . GLU A 1 105 ? 0.451 6.036 -7.429 1.00 92.88 105 GLU A C 1
ATOM 849 O O . GLU A 1 105 ? -0.651 5.982 -6.889 1.00 92.88 105 GLU A O 1
ATOM 854 N N . LEU A 1 106 ? 1.475 5.282 -7.018 1.00 96.19 106 LEU A N 1
ATOM 855 C CA . LEU A 1 106 ? 1.337 4.275 -5.968 1.00 96.19 106 LEU A CA 1
ATOM 856 C C . LEU A 1 106 ? 1.298 4.875 -4.560 1.00 96.19 106 LEU A C 1
ATOM 858 O O . LEU A 1 106 ? 0.594 4.358 -3.693 1.00 96.19 106 LEU A O 1
ATOM 862 N N . SER A 1 107 ? 2.050 5.951 -4.311 1.00 95.69 107 SER A N 1
ATOM 863 C CA . SER A 1 107 ? 2.314 6.441 -2.951 1.00 95.69 107 SER A CA 1
ATOM 864 C C . SER A 1 107 ? 1.042 6.725 -2.159 1.00 95.69 107 SER A C 1
ATOM 866 O O . SER A 1 107 ? 0.938 6.303 -1.010 1.00 95.69 107 SER A O 1
ATOM 868 N N . LYS A 1 108 ? 0.056 7.402 -2.760 1.00 92.69 108 LYS A N 1
ATOM 869 C CA . LYS A 1 108 ? -1.166 7.781 -2.037 1.00 92.69 108 LYS A CA 1
ATOM 870 C C . LYS A 1 108 ? -2.078 6.583 -1.765 1.00 92.69 108 LYS A C 1
ATOM 872 O O . LYS A 1 108 ? -2.492 6.405 -0.624 1.00 92.69 108 LYS A O 1
ATOM 877 N N . SER A 1 109 ? -2.334 5.728 -2.760 1.00 95.00 109 SER A N 1
ATOM 878 C CA . SER A 1 109 ? -3.174 4.530 -2.580 1.00 95.00 109 SER A CA 1
ATOM 879 C C . SER A 1 109 ? -2.577 3.549 -1.574 1.00 95.00 109 SER A C 1
ATOM 881 O O . SER A 1 109 ? -3.286 3.020 -0.712 1.00 95.00 109 SER A O 1
ATOM 883 N N . LEU A 1 110 ? -1.257 3.347 -1.620 1.00 95.81 110 LEU A N 1
ATOM 884 C CA . LEU A 1 110 ? -0.558 2.499 -0.658 1.00 95.81 110 LEU A CA 1
ATOM 885 C C . LEU A 1 110 ? -0.546 3.113 0.743 1.00 95.81 110 LEU A C 1
ATOM 887 O O . LEU A 1 110 ? -0.750 2.389 1.718 1.00 95.81 110 LEU A O 1
ATOM 891 N N . TRP A 1 111 ? -0.348 4.429 0.862 1.00 95.06 111 TRP A N 1
ATOM 892 C CA . TRP A 1 111 ? -0.400 5.122 2.148 1.00 95.06 111 TRP A CA 1
ATOM 893 C C . TRP A 1 111 ? -1.786 5.012 2.792 1.00 95.06 111 TRP A C 1
ATOM 895 O O . TRP A 1 111 ? -1.882 4.596 3.945 1.00 95.06 111 TRP A O 1
ATOM 905 N N . THR A 1 112 ? -2.859 5.289 2.044 1.00 94.25 112 THR A N 1
ATOM 906 C CA . THR A 1 112 ? -4.242 5.161 2.534 1.00 94.25 112 THR A CA 1
ATOM 907 C C . THR A 1 112 ? -4.531 3.730 2.984 1.00 94.25 112 THR A C 1
ATOM 909 O O . THR A 1 112 ? -5.078 3.520 4.067 1.00 94.25 112 THR A O 1
ATOM 912 N N . SER A 1 113 ? -4.085 2.736 2.210 1.00 93.94 113 SER A N 1
ATOM 913 C CA . SER A 1 113 ? -4.234 1.315 2.554 1.00 93.94 113 SER A CA 1
ATOM 914 C C . SER A 1 113 ? -3.486 0.942 3.839 1.00 93.94 113 SER A C 1
ATOM 916 O O . SER A 1 113 ? -4.036 0.249 4.697 1.00 93.94 113 SER A O 1
ATOM 918 N N . ARG A 1 114 ? -2.250 1.435 4.009 1.00 95.06 114 ARG A N 1
ATOM 919 C CA . ARG A 1 114 ? -1.451 1.251 5.231 1.00 95.06 114 ARG A CA 1
ATOM 920 C C . ARG A 1 114 ? -2.141 1.879 6.440 1.00 95.06 114 ARG A C 1
ATOM 922 O O . ARG A 1 114 ? -2.296 1.214 7.461 1.00 95.06 114 ARG A O 1
ATOM 929 N N . MET A 1 115 ? -2.577 3.133 6.323 1.00 95.38 115 MET A N 1
ATOM 930 C CA . MET A 1 115 ? -3.256 3.848 7.408 1.00 95.38 115 MET A CA 1
ATOM 931 C C . MET A 1 115 ? -4.551 3.150 7.813 1.00 95.38 115 MET A C 1
ATOM 933 O O . MET A 1 115 ? -4.791 2.965 9.003 1.00 95.38 115 MET A O 1
ATOM 937 N N . LEU A 1 116 ? -5.354 2.699 6.846 1.00 93.62 116 LEU A N 1
ATOM 938 C CA . LEU A 1 116 ? -6.582 1.963 7.131 1.00 93.62 116 LEU A CA 1
ATOM 939 C C . LEU A 1 116 ? -6.290 0.638 7.849 1.00 93.62 116 LEU A C 1
ATOM 941 O O . LEU A 1 116 ? -6.939 0.329 8.846 1.00 93.62 116 LEU A O 1
ATOM 945 N N . SER A 1 117 ? -5.288 -0.120 7.393 1.00 93.06 117 SER A N 1
ATOM 946 C CA . SER A 1 117 ? -4.878 -1.373 8.041 1.00 93.06 117 SER A CA 1
ATOM 947 C C . SER A 1 117 ? -4.423 -1.148 9.487 1.00 93.06 117 SER A C 1
ATOM 949 O O . SER A 1 117 ? -4.839 -1.869 10.395 1.00 93.06 117 SER A O 1
ATOM 951 N N . GLN A 1 118 ? -3.594 -0.129 9.720 1.00 94.62 118 GLN A N 1
ATOM 952 C CA . GLN A 1 118 ? -3.112 0.223 11.056 1.00 94.62 118 GLN A CA 1
ATOM 953 C C . GLN A 1 118 ? -4.247 0.707 11.964 1.00 94.62 118 GLN A C 1
ATOM 955 O O . GLN A 1 118 ? -4.335 0.270 13.110 1.00 94.62 118 GLN A O 1
ATOM 960 N N . ALA A 1 119 ? -5.146 1.550 11.446 1.00 95.81 119 ALA A N 1
ATOM 961 C CA . ALA A 1 119 ? -6.307 2.030 12.181 1.00 95.81 119 ALA A CA 1
ATOM 962 C C . ALA A 1 119 ? -7.200 0.861 12.622 1.00 95.81 119 ALA A C 1
ATOM 964 O O . ALA A 1 119 ? -7.506 0.752 13.803 1.00 95.81 119 ALA A O 1
ATOM 965 N N . LEU A 1 120 ? -7.530 -0.070 11.719 1.00 94.88 120 LEU A N 1
ATOM 966 C CA . LEU A 1 120 ? -8.331 -1.258 12.045 1.00 94.88 120 LEU A CA 1
ATOM 967 C C . LEU A 1 120 ? -7.668 -2.153 13.104 1.00 94.88 120 LEU A C 1
ATOM 969 O O . LEU A 1 120 ? -8.350 -2.656 14.003 1.00 94.88 120 LEU A O 1
ATOM 973 N N . SER A 1 121 ? -6.345 -2.332 13.026 1.00 94.44 121 SER A N 1
ATOM 974 C CA . SER A 1 121 ? -5.586 -3.073 14.040 1.00 94.44 121 SER A CA 1
ATOM 975 C C . SER A 1 121 ? -5.681 -2.397 15.409 1.00 94.44 121 SER A C 1
ATOM 977 O O . SER A 1 121 ? -5.984 -3.061 16.399 1.00 94.44 121 SER A O 1
ATOM 979 N N . LEU A 1 122 ? -5.494 -1.074 15.461 1.00 95.31 122 LEU A N 1
ATOM 980 C CA . LEU A 1 122 ? -5.617 -0.293 16.692 1.00 95.31 122 LEU A CA 1
ATOM 981 C C . LEU A 1 122 ? -7.039 -0.360 17.266 1.00 95.31 122 LEU A C 1
ATOM 983 O O . LEU A 1 122 ? -7.212 -0.574 18.461 1.00 95.31 122 LEU A O 1
ATOM 987 N N . GLY A 1 123 ? -8.071 -0.237 16.429 1.00 96.06 123 GLY A N 1
ATOM 988 C CA . GLY A 1 123 ? -9.458 -0.374 16.875 1.00 96.06 123 GLY A CA 1
ATOM 989 C C . GLY A 1 123 ? -9.747 -1.742 17.485 1.00 96.06 123 GLY A C 1
ATOM 990 O O . GLY A 1 123 ? -10.434 -1.827 18.500 1.00 96.06 123 GLY A O 1
ATOM 991 N N . THR A 1 124 ? -9.183 -2.804 16.905 1.00 95.50 124 THR A N 1
ATOM 992 C CA . THR A 1 124 ? -9.291 -4.163 17.453 1.00 95.50 124 THR A CA 1
ATOM 993 C C . THR A 1 124 ? -8.634 -4.256 18.831 1.00 95.50 124 THR A C 1
ATOM 995 O O . THR A 1 124 ? -9.217 -4.816 19.757 1.00 95.50 124 THR A O 1
ATOM 998 N N . GLU A 1 125 ? -7.449 -3.669 18.998 1.00 94.56 125 GLU A N 1
ATOM 999 C CA . GLU A 1 125 ? -6.739 -3.629 20.281 1.00 94.56 125 GLU A CA 1
ATOM 1000 C C . GLU A 1 125 ? -7.514 -2.848 21.354 1.00 94.56 125 GLU A C 1
ATOM 1002 O O . GLU A 1 125 ? -7.655 -3.320 22.485 1.00 94.56 125 GLU A O 1
ATOM 1007 N N . VAL A 1 126 ? -8.080 -1.692 21.000 1.00 93.94 126 VAL A N 1
ATOM 1008 C CA . VAL A 1 126 ? -8.893 -0.871 21.911 1.00 93.94 126 VAL A CA 1
ATOM 1009 C C . VAL A 1 126 ? -10.173 -1.603 22.326 1.00 93.94 126 VAL A C 1
ATOM 1011 O O . VAL A 1 126 ? -10.500 -1.633 23.515 1.00 93.94 126 VAL A O 1
ATOM 1014 N N . ILE A 1 127 ? -10.885 -2.236 21.387 1.00 93.44 127 ILE A N 1
ATOM 1015 C CA . ILE A 1 127 ? -12.092 -3.021 21.697 1.00 93.44 127 ILE A CA 1
ATOM 1016 C C . ILE A 1 127 ? -11.742 -4.190 22.619 1.00 93.44 127 ILE A C 1
ATOM 1018 O O . ILE A 1 127 ? -12.363 -4.338 23.668 1.00 93.44 127 ILE A O 1
ATOM 1022 N N . ASN A 1 128 ? -10.702 -4.962 22.293 1.00 93.94 128 ASN A N 1
ATOM 1023 C CA . ASN A 1 128 ? -10.266 -6.074 23.136 1.00 93.94 128 ASN A CA 1
ATOM 1024 C C . ASN A 1 128 ? -9.875 -5.593 24.539 1.00 93.94 128 ASN A C 1
ATOM 1026 O O . ASN A 1 128 ? -10.235 -6.216 25.532 1.00 93.94 128 ASN A O 1
ATOM 1030 N N . THR A 1 129 ? -9.175 -4.465 24.653 1.00 90.81 129 THR A N 1
ATOM 1031 C CA . THR A 1 129 ? -8.765 -3.921 25.956 1.00 90.81 129 THR A CA 1
ATOM 1032 C C . THR A 1 129 ? -9.968 -3.457 26.779 1.00 90.81 129 THR A C 1
ATOM 1034 O O . THR A 1 129 ? -10.045 -3.726 27.978 1.00 90.81 129 THR A O 1
ATOM 1037 N N . THR A 1 130 ? -10.935 -2.788 26.145 1.00 90.81 130 THR A N 1
ATOM 1038 C CA . THR A 1 130 ? -12.140 -2.278 26.821 1.00 90.81 130 THR A CA 1
ATOM 1039 C C . THR A 1 130 ? -13.129 -3.382 27.197 1.00 90.81 130 THR A C 1
ATOM 1041 O O . THR A 1 130 ? -13.787 -3.264 28.228 1.00 90.81 130 THR A O 1
ATOM 1044 N N . GLU A 1 131 ? -13.189 -4.485 26.446 1.00 87.38 131 GLU A N 1
ATOM 1045 C CA . GLU A 1 131 ? -13.985 -5.674 26.792 1.00 87.38 131 GLU A CA 1
ATOM 1046 C C . GLU A 1 131 ? -13.562 -6.284 28.139 1.00 87.38 131 GLU A C 1
ATOM 1048 O O . GLU A 1 131 ? -14.396 -6.764 28.906 1.00 87.38 131 GLU A O 1
ATOM 1053 N N . HIS A 1 132 ? -12.272 -6.199 28.471 1.00 85.75 132 HIS A N 1
ATOM 1054 C CA . HIS A 1 132 ? -11.716 -6.729 29.716 1.00 85.75 132 HIS A CA 1
ATOM 1055 C C . HIS A 1 132 ? -11.785 -5.732 30.889 1.00 85.75 132 HIS A C 1
ATOM 1057 O O . HIS A 1 132 ? -11.201 -5.981 31.949 1.00 85.75 132 HIS A O 1
ATOM 1063 N N . ALA A 1 133 ? -12.493 -4.604 30.743 1.00 84.12 133 ALA A N 1
ATOM 1064 C CA . ALA A 1 133 ? -12.644 -3.618 31.807 1.00 84.12 133 ALA A CA 1
ATOM 1065 C C . ALA A 1 133 ? -13.400 -4.207 33.015 1.00 84.12 133 ALA A C 1
ATOM 1067 O O . ALA A 1 133 ? -14.592 -4.515 32.958 1.00 84.12 133 ALA A O 1
ATOM 1068 N N . ALA A 1 134 ? -12.699 -4.352 34.142 1.00 84.25 134 ALA A N 1
ATOM 1069 C CA . ALA A 1 134 ? -13.267 -4.930 35.352 1.00 84.25 134 ALA A CA 1
ATOM 1070 C C . ALA A 1 134 ? -14.242 -3.969 36.050 1.00 84.25 134 ALA A C 1
ATOM 1072 O O . ALA A 1 134 ? -13.936 -2.797 36.285 1.00 84.25 134 ALA A O 1
ATOM 1073 N N . LEU A 1 135 ? -15.396 -4.493 36.474 1.00 88.38 135 LEU A N 1
ATOM 1074 C CA . LEU A 1 135 ? -16.325 -3.749 37.321 1.00 88.38 135 LEU A CA 1
ATOM 1075 C C . LEU A 1 135 ? -15.722 -3.541 38.713 1.00 88.38 135 LEU A C 1
ATOM 1077 O O . LEU A 1 135 ? -15.258 -4.481 39.364 1.00 88.38 135 LEU A O 1
ATOM 1081 N N . THR A 1 136 ? -15.790 -2.310 39.215 1.00 92.38 136 THR A N 1
ATOM 1082 C CA . THR A 1 136 ? -15.367 -2.005 40.585 1.00 92.38 136 THR A CA 1
ATOM 1083 C C . THR A 1 136 ? -16.288 -2.676 41.611 1.00 92.38 136 THR A C 1
ATOM 1085 O O . THR A 1 136 ? -17.438 -3.047 41.328 1.00 92.38 136 THR A O 1
ATOM 1088 N N . LYS A 1 137 ? -15.808 -2.820 42.853 1.00 94.62 137 LYS A N 1
ATOM 1089 C CA . LYS A 1 137 ? -16.628 -3.349 43.959 1.00 94.62 137 LYS A CA 1
ATOM 1090 C C . LYS A 1 137 ? -17.829 -2.442 44.233 1.00 94.62 137 LYS A C 1
ATOM 1092 O O . LYS A 1 137 ? -18.920 -2.925 44.539 1.00 94.62 137 LYS A O 1
ATOM 1097 N N . GLU A 1 138 ? -17.637 -1.136 44.094 1.00 95.19 138 GLU A N 1
ATOM 1098 C CA . GLU A 1 138 ? -18.652 -0.100 44.244 1.00 95.19 138 GLU A CA 1
ATOM 1099 C C . GLU A 1 138 ? -19.733 -0.245 43.171 1.00 95.19 138 GLU A C 1
ATOM 1101 O O . GLU A 1 138 ? -20.918 -0.283 43.510 1.00 95.19 138 GLU A O 1
ATOM 1106 N N . CYS A 1 139 ? -19.336 -0.420 41.904 1.00 95.56 139 CYS A N 1
ATOM 1107 C CA . CYS A 1 139 ? -20.258 -0.707 40.808 1.00 95.56 139 CYS A CA 1
ATOM 1108 C C . CYS A 1 139 ? -21.045 -2.000 41.063 1.00 95.56 139 CYS A C 1
ATOM 1110 O O . CYS A 1 139 ? -22.273 -2.001 40.995 1.00 95.56 139 CYS A O 1
ATOM 1112 N N . SER A 1 140 ? -20.362 -3.083 41.445 1.00 95.69 140 SER A N 1
ATOM 1113 C CA . SER A 1 140 ? -21.002 -4.370 41.744 1.00 95.69 140 SER A CA 1
ATOM 1114 C C . SER A 1 140 ? -22.070 -4.229 42.835 1.00 95.69 140 SER A C 1
ATOM 1116 O O . SER A 1 140 ? -23.190 -4.722 42.696 1.00 95.69 140 SER A O 1
ATOM 1118 N N . ARG A 1 141 ? -21.770 -3.481 43.906 1.00 96.94 141 ARG A N 1
ATOM 1119 C CA . ARG A 1 141 ? -22.733 -3.180 44.975 1.00 96.94 141 ARG A CA 1
ATOM 1120 C C . ARG A 1 141 ? -23.907 -2.339 44.470 1.00 96.94 141 ARG A C 1
ATOM 1122 O O . ARG A 1 141 ? -25.047 -2.606 44.850 1.00 96.94 141 ARG A O 1
ATOM 1129 N N . ALA A 1 142 ? -23.646 -1.329 43.642 1.00 97.38 142 ALA A N 1
ATOM 1130 C CA . ALA A 1 142 ? -24.678 -0.465 43.075 1.00 97.38 142 ALA A CA 1
ATOM 1131 C C . ALA A 1 142 ? -25.627 -1.236 42.143 1.00 97.38 142 ALA A C 1
ATOM 1133 O O . ALA A 1 142 ? -26.842 -1.070 42.253 1.00 97.38 142 ALA A O 1
ATOM 1134 N N . LEU A 1 143 ? -25.095 -2.131 41.306 1.00 96.69 143 LEU A N 1
ATOM 1135 C CA . LEU A 1 143 ? -25.869 -3.016 40.433 1.00 96.69 143 LEU A CA 1
ATOM 1136 C C . LEU A 1 143 ? -26.753 -3.972 41.236 1.00 96.69 143 LEU A C 1
ATOM 1138 O O . LEU A 1 143 ? -27.950 -4.063 40.971 1.00 96.69 143 LEU A O 1
ATOM 1142 N N . VAL A 1 144 ? -26.204 -4.631 42.264 1.00 95.88 144 VAL A N 1
ATOM 1143 C CA . VAL A 1 144 ? -26.990 -5.526 43.131 1.00 95.88 144 VAL A CA 1
ATOM 1144 C C . VAL A 1 144 ? -28.090 -4.756 43.855 1.00 95.88 144 VAL A C 1
ATOM 1146 O O . VAL A 1 144 ? -29.229 -5.219 43.916 1.00 95.88 144 VAL A O 1
ATOM 1149 N N . ARG A 1 145 ? -27.782 -3.557 44.365 1.00 96.44 145 ARG A N 1
ATOM 1150 C CA . ARG A 1 145 ? -28.770 -2.710 45.039 1.00 96.44 145 ARG A CA 1
ATOM 1151 C C . ARG A 1 145 ? -29.899 -2.303 44.101 1.00 96.44 145 ARG A C 1
ATOM 1153 O O . ARG A 1 145 ? -31.062 -2.359 44.484 1.00 96.44 145 ARG A O 1
ATOM 1160 N N . MET A 1 146 ? -29.556 -1.913 42.882 1.00 96.50 146 MET A N 1
ATOM 1161 C CA . MET A 1 146 ? -30.527 -1.528 41.870 1.00 96.50 146 MET A CA 1
ATOM 1162 C C . MET A 1 146 ? -31.416 -2.705 41.457 1.00 96.50 146 MET A C 1
ATOM 1164 O O . MET A 1 146 ? -32.630 -2.542 41.389 1.00 96.50 146 MET A O 1
ATOM 1168 N N . GLN A 1 147 ? -30.828 -3.876 41.207 1.00 94.12 147 GLN A N 1
ATOM 1169 C CA . GLN A 1 147 ? -31.532 -5.011 40.615 1.00 94.12 147 GLN A CA 1
ATOM 1170 C C . GLN A 1 147 ? -32.281 -5.872 41.642 1.00 94.12 147 GLN A C 1
ATOM 1172 O O . GLN A 1 147 ? -33.377 -6.341 41.352 1.00 94.12 147 GLN A O 1
ATOM 1177 N N . TYR A 1 148 ? -31.712 -6.093 42.832 1.00 94.88 148 TYR A N 1
ATOM 1178 C CA . TYR A 1 148 ? -32.191 -7.128 43.759 1.00 94.88 148 TYR A CA 1
ATOM 1179 C C . TYR A 1 148 ? -32.754 -6.605 45.085 1.00 94.88 148 TYR A C 1
ATOM 1181 O O . TYR A 1 148 ? -33.558 -7.303 45.702 1.00 94.88 148 TYR A O 1
ATOM 1189 N N . CYS A 1 149 ? -32.424 -5.388 45.534 1.00 94.88 149 CYS A N 1
ATOM 1190 C CA . CYS A 1 149 ? -32.997 -4.877 46.788 1.00 94.88 149 CYS A CA 1
ATOM 1191 C C . CYS A 1 149 ? -34.536 -4.790 46.804 1.00 94.88 149 CYS A C 1
ATOM 1193 O O . CYS A 1 149 ? -35.093 -5.098 47.859 1.00 94.88 149 CYS A O 1
ATOM 1195 N N . PRO A 1 150 ? -35.242 -4.444 45.704 1.00 94.50 150 PRO A N 1
ATOM 1196 C CA . PRO A 1 150 ? -36.705 -4.480 45.690 1.00 94.50 150 PRO A CA 1
ATOM 1197 C C . PRO A 1 150 ? -37.260 -5.873 46.015 1.00 94.50 150 PRO A C 1
ATOM 1199 O O . PRO A 1 150 ? -38.185 -5.996 46.813 1.00 94.50 150 PRO A O 1
ATOM 1202 N N . HIS A 1 151 ? -36.635 -6.937 45.499 1.00 94.25 151 HIS A N 1
ATOM 1203 C CA . HIS A 1 151 ? -37.028 -8.316 45.800 1.00 94.25 151 HIS A CA 1
ATOM 1204 C C . HIS A 1 151 ? -36.865 -8.644 47.288 1.00 94.25 151 HIS A C 1
ATOM 1206 O O . HIS A 1 151 ? -37.781 -9.199 47.893 1.00 94.25 151 HIS A O 1
ATOM 1212 N N . CYS A 1 152 ? -35.748 -8.240 47.903 1.00 94.50 152 CYS A N 1
ATOM 1213 C CA . CYS A 1 152 ? -35.518 -8.419 49.342 1.00 94.50 152 CYS A CA 1
ATOM 1214 C C . CYS A 1 152 ? -36.526 -7.651 50.215 1.00 94.50 152 CYS A C 1
ATOM 1216 O O . CYS A 1 152 ? -36.724 -7.998 51.375 1.00 94.50 152 CYS A O 1
ATOM 1218 N N . GLN A 1 153 ? -37.158 -6.612 49.665 1.00 94.50 153 GLN A N 1
ATOM 1219 C CA . GLN A 1 153 ? -38.203 -5.819 50.317 1.00 94.50 153 GLN A CA 1
ATOM 1220 C C . GLN A 1 153 ? -39.626 -6.317 50.001 1.00 94.50 153 GLN A C 1
ATOM 1222 O O . GLN A 1 153 ? -40.594 -5.691 50.422 1.00 94.50 153 GLN A O 1
ATOM 1227 N N . GLY A 1 154 ? -39.777 -7.421 49.259 1.00 95.06 154 GLY A N 1
ATOM 1228 C CA . GLY A 1 154 ? -41.078 -7.968 48.851 1.00 95.06 154 GLY A CA 1
ATOM 1229 C C . GLY A 1 154 ? -41.693 -7.313 47.605 1.00 95.06 154 GLY A C 1
ATOM 1230 O O . GLY A 1 154 ? -42.815 -7.638 47.229 1.00 95.06 154 GLY A O 1
ATOM 1231 N N . LEU A 1 155 ? -40.966 -6.421 46.929 1.00 94.38 155 LEU A N 1
ATOM 1232 C CA . LEU A 1 155 ? -41.400 -5.690 45.736 1.00 94.38 155 LEU A CA 1
ATOM 1233 C C . LEU A 1 155 ? -40.888 -6.375 44.459 1.00 94.38 155 LEU A C 1
ATOM 1235 O O . LEU A 1 155 ? -40.015 -5.862 43.764 1.00 94.38 155 LEU A O 1
ATOM 1239 N N . THR A 1 156 ? -41.419 -7.555 44.139 1.00 91.38 156 THR A N 1
ATOM 1240 C CA . THR A 1 156 ? -40.897 -8.413 43.052 1.00 91.38 156 THR A CA 1
ATOM 1241 C C . THR A 1 156 ? -41.337 -8.015 41.640 1.00 91.38 156 THR A C 1
ATOM 1243 O O . THR A 1 156 ? -40.746 -8.474 40.665 1.00 91.38 156 THR A O 1
ATOM 1246 N N . LEU A 1 157 ? -42.365 -7.172 41.517 1.00 91.44 157 LEU A N 1
ATOM 1247 C CA . LEU A 1 157 ? -42.920 -6.725 40.231 1.00 91.44 157 LEU A CA 1
ATOM 1248 C C . LEU A 1 157 ? -42.411 -5.340 39.801 1.00 91.44 157 LEU A C 1
ATOM 1250 O O . LEU A 1 157 ? -42.735 -4.874 38.709 1.00 91.44 157 LEU A O 1
ATOM 1254 N N . ILE A 1 158 ? -41.633 -4.667 40.653 1.00 91.19 158 ILE A N 1
ATOM 1255 C CA . ILE A 1 158 ? -41.161 -3.304 40.407 1.00 91.19 158 ILE A CA 1
ATOM 1256 C C . ILE A 1 158 ? -39.808 -3.349 39.703 1.00 91.19 158 ILE A C 1
ATOM 1258 O O . ILE A 1 158 ? -38.872 -3.997 40.162 1.00 91.19 158 ILE A O 1
ATOM 1262 N N . ARG A 1 159 ? -39.697 -2.615 38.594 1.00 92.56 159 ARG A N 1
ATOM 1263 C CA . ARG A 1 159 ? -38.437 -2.436 37.864 1.00 92.56 159 ARG A CA 1
ATOM 1264 C C . ARG A 1 159 ? -37.706 -1.170 38.326 1.00 92.56 159 ARG A C 1
ATOM 1266 O O . ARG A 1 159 ? -38.369 -0.210 38.725 1.00 92.56 159 ARG A O 1
ATOM 1273 N N . PRO A 1 160 ? -36.365 -1.120 38.222 1.00 93.62 160 PRO A N 1
ATOM 1274 C CA . PRO A 1 160 ? -35.611 0.103 38.471 1.00 93.62 160 PRO A CA 1
ATOM 1275 C C . PRO A 1 160 ? -36.075 1.236 37.553 1.00 93.62 160 PRO A C 1
ATOM 1277 O O . PRO A 1 160 ? -36.309 1.032 36.360 1.00 93.62 160 PRO A O 1
ATOM 1280 N N . CYS A 1 161 ? -36.165 2.451 38.093 1.00 95.69 161 CYS A N 1
ATOM 1281 C CA . CYS A 1 161 ? -36.445 3.639 37.293 1.00 95.69 161 CYS A CA 1
ATOM 1282 C C . CYS A 1 161 ? -35.359 3.826 36.224 1.00 95.69 161 CYS A C 1
ATOM 1284 O O . CYS A 1 161 ? -34.174 3.652 36.517 1.00 95.69 161 CYS A O 1
ATOM 1286 N N . VAL A 1 162 ? -35.734 4.282 35.024 1.00 97.06 162 VAL A N 1
ATOM 1287 C CA . VAL A 1 162 ? -34.784 4.531 33.920 1.00 97.06 162 VAL A CA 1
ATOM 1288 C C . VAL A 1 162 ? -33.643 5.455 34.359 1.00 97.06 162 VAL A C 1
ATOM 1290 O O . VAL A 1 162 ? -32.477 5.136 34.149 1.00 97.06 162 VAL A O 1
ATOM 1293 N N . GLY A 1 163 ? -33.957 6.559 35.045 1.00 97.69 163 GLY A N 1
ATOM 1294 C CA . GLY A 1 163 ? -32.941 7.487 35.552 1.00 97.69 163 GLY A CA 1
ATOM 1295 C C . GLY A 1 163 ? -32.003 6.865 36.593 1.00 97.69 163 GLY A C 1
ATOM 1296 O O . GLY A 1 163 ? -30.804 7.135 36.570 1.00 97.69 163 GLY A O 1
ATOM 1297 N N . TYR A 1 164 ? -32.517 5.990 37.467 1.00 96.75 164 TYR A N 1
ATOM 1298 C CA . TYR A 1 164 ? -31.680 5.283 38.441 1.00 96.75 164 TYR A CA 1
ATOM 1299 C C . TYR A 1 164 ? -30.744 4.292 37.739 1.00 96.75 164 TYR A C 1
ATOM 1301 O O . TYR A 1 164 ? -29.546 4.292 38.016 1.00 96.75 164 TYR A O 1
ATOM 1309 N N . CYS A 1 165 ? -31.268 3.538 36.767 1.00 97.38 165 CYS A N 1
ATOM 1310 C CA . CYS A 1 165 ? -30.487 2.627 35.935 1.00 97.38 165 CYS A CA 1
ATOM 1311 C C . CYS A 1 165 ? -29.342 3.337 35.216 1.00 97.38 165 CYS A C 1
ATOM 1313 O O . CYS A 1 165 ? -28.182 2.959 35.369 1.00 97.38 165 CYS A O 1
ATOM 1315 N N . LEU A 1 166 ? -29.646 4.428 34.512 1.00 96.75 166 LEU A N 1
ATOM 1316 C CA . LEU A 1 166 ? -28.633 5.194 33.792 1.00 96.75 166 LEU A CA 1
ATOM 1317 C C . LEU A 1 166 ? -27.550 5.750 34.724 1.00 96.75 166 LEU A C 1
ATOM 1319 O O . LEU A 1 166 ? -26.382 5.751 34.353 1.00 96.75 166 LEU A O 1
ATOM 1323 N N . ASN A 1 167 ? -27.898 6.189 35.936 1.00 96.62 167 ASN A N 1
ATOM 1324 C CA . ASN A 1 167 ? -26.906 6.688 36.890 1.00 96.62 167 ASN A CA 1
ATOM 1325 C C . ASN A 1 167 ? -25.980 5.583 37.413 1.00 96.62 167 ASN A C 1
ATOM 1327 O O . ASN A 1 167 ? -24.774 5.805 37.505 1.00 96.62 167 ASN A O 1
ATOM 1331 N N . VAL A 1 168 ? -26.515 4.393 37.711 1.00 96.81 168 VAL A N 1
ATOM 1332 C CA . VAL A 1 168 ? -25.693 3.239 38.110 1.00 96.81 168 VAL A CA 1
ATOM 1333 C C . VAL A 1 168 ? -24.770 2.821 36.964 1.00 96.81 168 VAL A C 1
ATOM 1335 O O . VAL A 1 168 ? -23.567 2.686 37.174 1.00 96.81 168 VAL A O 1
ATOM 1338 N N . MET A 1 169 ? -25.302 2.699 35.744 1.00 95.25 169 MET A N 1
ATOM 1339 C CA . MET A 1 169 ? -24.518 2.304 34.570 1.00 95.25 169 MET A CA 1
ATOM 1340 C C . MET A 1 169 ? -23.423 3.317 34.222 1.00 95.25 169 MET A C 1
ATOM 1342 O O . MET A 1 169 ? -22.300 2.909 33.940 1.00 95.25 169 MET A O 1
ATOM 1346 N N . ARG A 1 170 ? -23.699 4.627 34.306 1.00 93.88 170 ARG A N 1
ATOM 1347 C CA . ARG A 1 170 ? -22.678 5.676 34.112 1.00 93.88 170 ARG A CA 1
ATOM 1348 C C . ARG A 1 170 ? -21.531 5.557 35.109 1.00 93.88 170 ARG A C 1
ATOM 1350 O O . ARG A 1 170 ? -20.383 5.689 34.714 1.00 93.88 170 ARG A O 1
ATOM 1357 N N . GLY A 1 171 ? -21.831 5.285 36.380 1.00 93.38 171 GLY A N 1
ATOM 1358 C CA . GLY A 1 171 ? -20.792 5.067 37.389 1.00 93.38 171 GLY A CA 1
ATOM 1359 C C . GLY A 1 171 ? -19.964 3.809 37.116 1.00 93.38 171 GLY A C 1
ATOM 1360 O O . GLY A 1 171 ? -18.751 3.819 37.288 1.00 93.38 171 GLY A O 1
ATOM 1361 N N . CYS A 1 172 ? -20.610 2.737 36.655 1.00 94.44 172 CYS A N 1
ATOM 1362 C CA . CYS A 1 172 ? -19.950 1.476 36.317 1.00 94.44 172 CYS A CA 1
ATOM 1363 C C . CYS A 1 172 ? -19.042 1.562 35.084 1.00 94.44 172 CYS A C 1
ATOM 1365 O O . CYS A 1 172 ? -17.998 0.920 35.061 1.00 94.44 172 CYS A O 1
ATOM 1367 N N . LEU A 1 173 ? -19.439 2.340 34.076 1.00 92.62 173 LEU A N 1
ATOM 1368 C CA . LEU A 1 173 ? -18.745 2.464 32.790 1.00 92.62 173 LEU A CA 1
ATOM 1369 C C . LEU A 1 173 ? -17.933 3.761 32.674 1.00 92.62 173 LEU A C 1
ATOM 1371 O O . LEU A 1 173 ? -17.553 4.142 31.570 1.00 92.62 173 LEU A O 1
ATOM 1375 N N . ALA A 1 174 ? -17.673 4.444 33.792 1.00 91.00 174 ALA A N 1
ATOM 1376 C CA . ALA A 1 174 ? -17.012 5.747 33.799 1.00 91.00 174 ALA A CA 1
ATOM 1377 C C . ALA A 1 174 ? -15.652 5.713 33.079 1.00 91.00 174 ALA A C 1
ATOM 1379 O O . ALA A 1 174 ? -15.422 6.527 32.190 1.00 91.00 174 ALA A O 1
ATOM 1380 N N . SER A 1 175 ? -14.810 4.718 33.373 1.00 88.12 175 SER A N 1
ATOM 1381 C CA . SER A 1 175 ? -13.489 4.563 32.744 1.00 88.12 175 SER A CA 1
ATOM 1382 C C . SER A 1 175 ? -13.558 4.315 31.235 1.00 88.12 175 SER A C 1
ATOM 1384 O O . SER A 1 175 ? -12.738 4.831 30.488 1.00 88.12 175 SER A O 1
ATOM 1386 N N . VAL A 1 176 ? -14.551 3.559 30.761 1.00 90.06 176 VAL A N 1
ATOM 1387 C CA . VAL A 1 176 ? -14.752 3.319 29.321 1.00 90.06 176 VAL A CA 1
ATOM 1388 C C . VAL A 1 176 ? -15.296 4.576 28.639 1.00 90.06 176 VAL A C 1
ATOM 1390 O O . VAL A 1 176 ? -14.931 4.879 27.508 1.00 90.06 176 VAL A O 1
ATOM 1393 N N . SER A 1 177 ? -16.143 5.340 29.334 1.00 90.81 177 SER A N 1
ATOM 1394 C CA . SER A 1 177 ? -16.737 6.565 28.793 1.00 90.81 177 SER A CA 1
ATOM 1395 C C . SER A 1 177 ? -15.725 7.687 28.553 1.00 90.81 177 SER A C 1
ATOM 1397 O O . SER A 1 177 ? -15.987 8.556 27.725 1.00 90.81 177 SER A O 1
ATOM 1399 N N . GLU A 1 178 ? -14.558 7.645 29.204 1.00 90.69 178 GLU A N 1
ATOM 1400 C CA . GLU A 1 178 ? -13.456 8.582 28.941 1.00 90.69 178 GLU A CA 1
ATOM 1401 C C . GLU A 1 178 ? -12.947 8.495 27.496 1.00 90.69 178 GLU A C 1
ATOM 1403 O O . GLU A 1 178 ? -12.429 9.481 26.980 1.00 90.69 178 GLU A O 1
ATOM 1408 N N . LEU A 1 179 ? -13.145 7.353 26.827 1.00 92.88 179 LEU A N 1
ATOM 1409 C CA . LEU A 1 179 ? -12.732 7.132 25.442 1.00 92.88 179 LEU A CA 1
ATOM 1410 C C . LEU A 1 179 ? -13.751 7.635 24.408 1.00 92.88 179 LEU A C 1
ATOM 1412 O O . LEU A 1 179 ? -13.435 7.621 23.222 1.00 92.88 179 LEU A O 1
ATOM 1416 N N . ASP A 1 180 ? -14.966 8.052 24.798 1.00 93.12 180 ASP A N 1
ATOM 1417 C CA . ASP A 1 180 ? -16.060 8.337 23.847 1.00 93.12 180 ASP A CA 1
ATOM 1418 C C . ASP A 1 180 ? -15.670 9.390 22.799 1.00 93.12 180 ASP A C 1
ATOM 1420 O O . ASP A 1 180 ? -15.927 9.202 21.609 1.00 93.12 180 ASP A O 1
ATOM 1424 N N . MET A 1 181 ? -15.001 10.469 23.214 1.00 95.69 181 MET A N 1
ATOM 1425 C CA . MET A 1 181 ? -14.610 11.545 22.302 1.00 95.69 181 MET A CA 1
ATOM 1426 C C . MET A 1 181 ? -13.580 11.065 21.270 1.00 95.69 181 MET A C 1
ATOM 1428 O O . MET A 1 181 ? -13.779 11.240 20.069 1.00 95.69 181 MET A O 1
ATOM 1432 N N . GLN A 1 182 ? -12.511 10.416 21.731 1.00 95.44 182 GLN A N 1
ATOM 1433 C CA . GLN A 1 182 ? -11.428 9.907 20.887 1.00 95.44 182 GLN A CA 1
ATOM 1434 C C . GLN A 1 182 ? -11.920 8.773 19.990 1.00 95.44 182 GLN A C 1
ATOM 1436 O O . GLN A 1 182 ? -11.526 8.679 18.832 1.00 95.44 182 GLN A O 1
ATOM 1441 N N . TRP A 1 183 ? -12.824 7.933 20.497 1.00 96.12 183 TRP A N 1
ATOM 1442 C CA . TRP A 1 183 ? -13.437 6.868 19.718 1.00 96.12 183 TRP A CA 1
ATOM 1443 C C . TRP A 1 183 ? -14.286 7.427 18.574 1.00 96.12 183 TRP A C 1
ATOM 1445 O O . TRP A 1 183 ? -14.193 6.941 17.452 1.00 96.12 183 TRP A O 1
ATOM 1455 N N . ARG A 1 184 ? -15.071 8.487 18.807 1.00 96.88 184 ARG A N 1
ATOM 1456 C CA . ARG A 1 184 ? -15.834 9.158 17.736 1.00 96.88 184 ARG A CA 1
ATOM 1457 C C . ARG A 1 184 ? -14.926 9.741 16.657 1.00 96.88 184 ARG A C 1
ATOM 1459 O O . ARG A 1 184 ? -15.213 9.571 15.475 1.00 96.88 184 ARG A O 1
ATOM 1466 N N . GLU A 1 185 ? -13.839 10.396 17.053 1.00 96.94 185 GLU A N 1
ATOM 1467 C CA . GLU A 1 185 ? -12.842 10.934 16.120 1.00 96.94 185 GLU A CA 1
ATOM 1468 C C . GLU A 1 185 ? -12.154 9.818 15.315 1.00 96.94 185 GLU A C 1
ATOM 1470 O O . GLU A 1 185 ? -12.002 9.920 14.095 1.00 96.94 185 GLU A O 1
ATOM 1475 N N . TYR A 1 186 ? -11.826 8.705 15.972 1.00 97.06 186 TYR A N 1
ATOM 1476 C CA . TYR A 1 186 ? -11.300 7.504 15.330 1.00 97.06 186 TYR A CA 1
ATOM 1477 C C . TYR A 1 186 ? -12.273 6.932 14.286 1.00 97.06 186 TYR A C 1
ATOM 1479 O O . TYR A 1 186 ? -11.868 6.671 13.153 1.00 97.06 186 TYR A O 1
ATOM 1487 N N . ILE A 1 187 ? -13.564 6.796 14.618 1.00 97.12 187 ILE A N 1
ATOM 1488 C CA . ILE A 1 187 ? -14.587 6.327 13.668 1.00 97.12 187 ILE A CA 1
ATOM 1489 C C . ILE A 1 187 ? -14.708 7.280 12.471 1.00 97.12 187 ILE A C 1
ATOM 1491 O O . ILE A 1 187 ? -14.742 6.817 11.333 1.00 97.12 187 ILE A O 1
ATOM 1495 N N . SER A 1 188 ? -14.699 8.597 12.699 1.00 96.81 188 SER A N 1
ATOM 1496 C CA . SER A 1 188 ? -14.703 9.581 11.606 1.00 96.81 188 SER A CA 1
ATOM 1497 C C . SER A 1 188 ? -13.471 9.451 10.706 1.00 96.81 188 SER A C 1
ATOM 1499 O O . SER A 1 188 ? -13.568 9.636 9.493 1.00 96.81 188 SER A O 1
ATOM 1501 N N . THR A 1 189 ? -12.309 9.137 11.280 1.00 95.56 189 THR A N 1
ATOM 1502 C CA . THR A 1 189 ? -11.066 8.941 10.522 1.00 95.56 189 THR A CA 1
ATOM 1503 C C . THR A 1 189 ? -11.125 7.663 9.685 1.00 95.56 189 THR A C 1
ATOM 1505 O O . THR A 1 189 ? -10.707 7.663 8.529 1.00 95.56 189 THR A O 1
ATOM 1508 N N . LEU A 1 190 ? -11.689 6.579 10.227 1.00 96.25 190 LEU A N 1
ATOM 1509 C CA . LEU A 1 190 ? -11.938 5.354 9.466 1.00 96.25 190 LEU A CA 1
ATOM 1510 C C . LEU A 1 190 ? -12.893 5.588 8.292 1.00 96.25 190 LEU A C 1
ATOM 1512 O O . LEU A 1 190 ? -12.640 5.101 7.190 1.00 96.25 190 LEU A O 1
ATOM 1516 N N . GLU A 1 191 ? -13.977 6.333 8.505 1.00 95.44 191 GLU A N 1
ATOM 1517 C CA . GLU A 1 191 ? -14.917 6.689 7.438 1.00 95.44 191 GLU A CA 1
ATOM 1518 C C . GLU A 1 191 ? -14.219 7.500 6.336 1.00 95.44 191 GLU A C 1
ATOM 1520 O O . GLU A 1 191 ? -14.363 7.201 5.153 1.00 95.44 191 GLU A O 1
ATOM 1525 N N . TYR A 1 192 ? -13.375 8.463 6.711 1.00 93.88 192 TYR A N 1
ATOM 1526 C CA . TYR A 1 192 ? -12.553 9.202 5.754 1.00 93.88 192 TYR A CA 1
ATOM 1527 C C . TYR A 1 192 ? -11.619 8.281 4.949 1.00 93.88 192 TYR A C 1
ATOM 1529 O O . TYR A 1 192 ? -11.635 8.312 3.720 1.00 93.88 192 TYR A O 1
ATOM 1537 N N . LEU A 1 193 ? -10.844 7.417 5.615 1.00 93.50 193 LEU A N 1
ATOM 1538 C CA . LEU A 1 193 ? -9.895 6.512 4.951 1.00 93.50 193 LEU A CA 1
ATOM 1539 C C . LEU A 1 193 ? -10.589 5.509 4.020 1.00 93.50 193 LE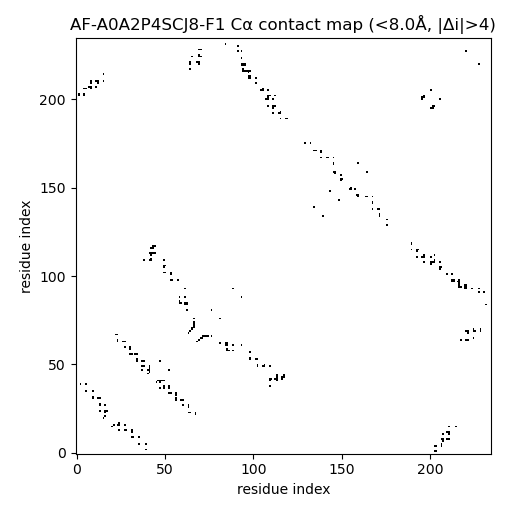U A C 1
ATOM 1541 O O . LEU A 1 193 ? -10.087 5.220 2.935 1.00 93.50 193 LEU A O 1
ATOM 1545 N N . THR A 1 194 ? -11.745 4.983 4.428 1.00 92.69 194 THR A N 1
ATOM 1546 C CA . THR A 1 194 ? -12.532 4.059 3.597 1.00 92.69 194 THR A CA 1
ATOM 1547 C C . THR A 1 194 ? -13.124 4.751 2.371 1.00 92.69 194 THR A C 1
ATOM 1549 O O . THR A 1 194 ? -13.088 4.170 1.288 1.00 92.69 194 THR A O 1
ATOM 1552 N N . ASN A 1 195 ? -13.582 6.000 2.503 1.00 92.62 195 ASN A N 1
ATOM 1553 C CA . ASN A 1 195 ? -14.051 6.801 1.371 1.00 92.62 195 ASN A CA 1
ATOM 1554 C C . ASN A 1 195 ? -12.922 7.133 0.386 1.00 92.62 195 ASN A C 1
ATOM 1556 O O . ASN A 1 195 ? -13.109 6.978 -0.819 1.00 92.62 195 ASN A O 1
ATOM 1560 N N . GLU A 1 196 ? -11.741 7.524 0.873 1.00 90.69 196 GLU A N 1
ATOM 1561 C CA . GLU A 1 196 ? -10.576 7.775 0.013 1.00 90.69 196 GLU A CA 1
ATOM 1562 C C . GLU A 1 196 ? -10.172 6.518 -0.769 1.00 90.69 196 GLU A C 1
ATOM 1564 O O . GLU A 1 196 ? -9.924 6.585 -1.974 1.00 90.69 196 GLU A O 1
ATOM 1569 N N . MET A 1 197 ? -10.161 5.357 -0.106 1.00 87.75 197 MET A N 1
ATOM 1570 C CA . MET A 1 197 ? -9.822 4.078 -0.736 1.00 87.75 197 MET A CA 1
ATOM 1571 C C . MET A 1 197 ? -10.876 3.613 -1.754 1.00 87.75 197 MET A C 1
ATOM 1573 O O . MET A 1 197 ? -10.531 2.919 -2.702 1.00 87.75 197 MET A O 1
ATOM 1577 N N . ALA A 1 198 ? -12.146 3.987 -1.580 1.00 86.25 198 ALA A N 1
ATOM 1578 C CA . ALA A 1 198 ? -13.217 3.672 -2.527 1.00 86.25 198 ALA A CA 1
ATOM 1579 C C . ALA A 1 198 ? -13.280 4.633 -3.732 1.0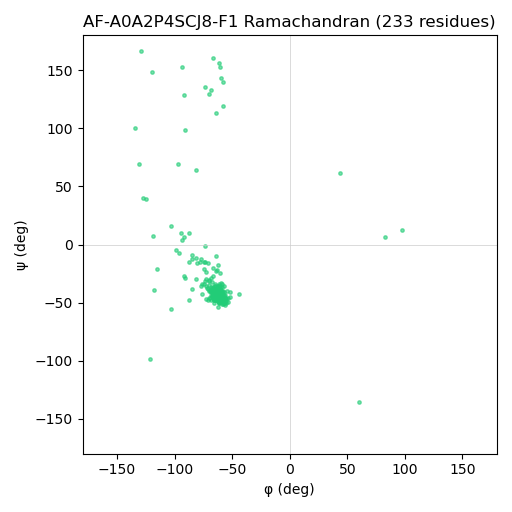0 86.25 198 ALA A C 1
ATOM 1581 O O . ALA A 1 198 ? -14.020 4.370 -4.680 1.00 86.25 198 ALA A O 1
ATOM 1582 N N . ALA A 1 199 ? -12.557 5.756 -3.686 1.00 85.62 199 ALA A N 1
ATOM 1583 C CA . ALA A 1 199 ? -12.650 6.824 -4.675 1.00 85.62 199 ALA A CA 1
ATOM 1584 C C . ALA A 1 199 ? -11.305 7.108 -5.366 1.00 85.62 199 ALA A C 1
ATOM 1586 O O . ALA A 1 199 ? -10.938 6.455 -6.338 1.00 85.62 199 ALA A O 1
ATOM 1587 N N . SER A 1 200 ? -10.592 8.131 -4.898 1.00 76.75 200 SER A N 1
ATOM 1588 C CA . SER A 1 200 ? -9.375 8.704 -5.493 1.00 76.75 200 SER A CA 1
ATOM 1589 C C . SER A 1 200 ? -8.130 7.839 -5.306 1.00 76.75 200 SER A C 1
ATOM 1591 O O . SER A 1 200 ? -7.159 8.001 -6.045 1.00 76.75 200 SER A O 1
ATOM 1593 N N . HIS A 1 201 ? -8.141 6.949 -4.317 1.00 83.56 201 HIS A N 1
ATOM 1594 C CA . HIS A 1 201 ? -6.982 6.180 -3.878 1.00 83.56 201 HIS A CA 1
ATOM 1595 C C . HIS A 1 201 ? -7.260 4.676 -3.907 1.00 83.56 201 HIS A C 1
ATOM 1597 O O . HIS A 1 201 ? -6.824 3.933 -3.024 1.00 83.56 201 HIS A O 1
ATOM 1603 N N . ASP A 1 202 ? -7.986 4.239 -4.939 1.00 88.81 202 ASP A N 1
ATOM 1604 C CA . ASP A 1 202 ? -8.288 2.833 -5.183 1.00 88.81 202 ASP A CA 1
ATOM 1605 C C . ASP A 1 202 ? -6.990 2.019 -5.312 1.00 88.81 202 ASP A C 1
ATOM 1607 O O . ASP A 1 202 ? -6.126 2.269 -6.165 1.00 88.81 202 ASP A O 1
ATOM 1611 N N . LEU A 1 203 ? -6.840 1.053 -4.405 1.00 91.88 203 LEU A N 1
ATOM 1612 C CA . LEU A 1 203 ? -5.671 0.190 -4.335 1.00 91.88 203 LEU A CA 1
ATOM 1613 C C . LEU A 1 203 ? -5.601 -0.772 -5.525 1.00 91.88 203 LEU A C 1
ATOM 1615 O O . LEU A 1 203 ? -4.515 -1.010 -6.048 1.00 91.88 203 LEU A O 1
ATOM 1619 N N . GLU A 1 204 ? -6.731 -1.335 -5.950 1.00 91.56 204 GLU A N 1
ATOM 1620 C CA . GLU A 1 204 ? -6.779 -2.255 -7.085 1.00 91.56 204 GLU A CA 1
ATOM 1621 C C . GLU A 1 204 ? -6.350 -1.530 -8.361 1.00 91.56 204 GLU A C 1
ATOM 1623 O O . GLU A 1 204 ? -5.475 -2.017 -9.076 1.00 91.56 204 GLU A O 1
ATOM 1628 N N . MET A 1 205 ? -6.888 -0.334 -8.604 1.00 92.31 205 MET A N 1
ATOM 1629 C CA . MET A 1 205 ? -6.544 0.479 -9.767 1.00 92.31 205 MET A CA 1
ATOM 1630 C C . MET A 1 205 ? -5.058 0.854 -9.779 1.00 92.31 205 MET A C 1
ATOM 1632 O O . MET A 1 205 ? -4.397 0.694 -10.806 1.00 92.31 205 MET A O 1
ATOM 1636 N N . ALA A 1 206 ? -4.512 1.289 -8.639 1.00 94.75 206 ALA A N 1
ATOM 1637 C CA . ALA A 1 206 ? -3.100 1.646 -8.524 1.00 94.75 206 ALA A CA 1
ATOM 1638 C C . ALA A 1 206 ? -2.178 0.438 -8.776 1.00 94.75 206 ALA A C 1
ATOM 1640 O O . ALA A 1 206 ? -1.236 0.525 -9.565 1.00 94.75 206 ALA A O 1
ATOM 1641 N N . LEU A 1 207 ? -2.477 -0.717 -8.171 1.00 96.25 207 LEU A N 1
ATOM 1642 C CA . LEU A 1 207 ? -1.701 -1.946 -8.368 1.00 96.25 207 LEU A CA 1
ATOM 1643 C C . LEU A 1 207 ? -1.809 -2.469 -9.806 1.00 96.25 207 LEU A C 1
ATOM 1645 O O . LEU A 1 207 ? -0.816 -2.904 -10.388 1.00 96.25 207 LEU A O 1
ATOM 1649 N N . MET A 1 208 ? -2.993 -2.394 -10.412 1.00 94.06 208 MET A N 1
ATOM 1650 C CA . MET A 1 208 ? -3.204 -2.784 -11.806 1.00 94.06 208 MET A CA 1
ATOM 1651 C C . MET A 1 208 ? -2.576 -1.805 -12.805 1.00 94.06 208 MET A C 1
ATOM 1653 O O . MET A 1 208 ? -2.382 -2.181 -13.95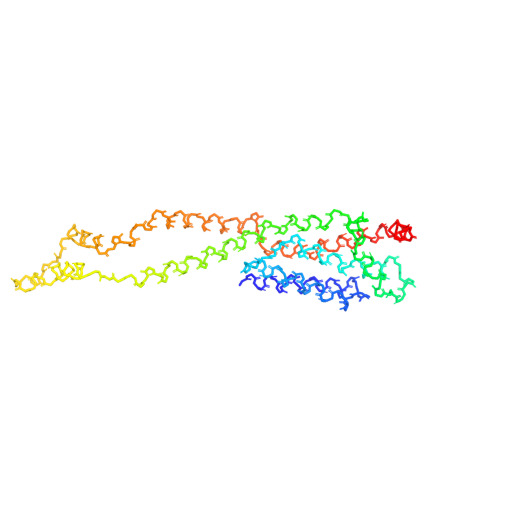9 1.00 94.06 208 MET A O 1
ATOM 1657 N N . GLY A 1 209 ? -2.210 -0.590 -12.392 1.00 95.31 209 GLY A N 1
ATOM 1658 C CA . GLY A 1 209 ? -1.439 0.356 -13.204 1.00 95.31 209 GLY A CA 1
ATOM 1659 C C . GLY A 1 209 ? 0.038 -0.024 -13.363 1.00 95.31 209 GLY A C 1
ATOM 1660 O O . GLY A 1 209 ? 0.651 0.325 -14.369 1.00 95.31 209 GLY A O 1
ATOM 1661 N N . ILE A 1 210 ? 0.594 -0.809 -12.430 1.00 97.94 210 ILE A N 1
ATOM 1662 C CA . ILE A 1 210 ? 2.030 -1.136 -12.361 1.00 97.94 210 ILE A CA 1
ATOM 1663 C C . ILE A 1 210 ? 2.563 -1.718 -13.672 1.00 97.94 210 ILE A C 1
ATOM 1665 O O . ILE A 1 210 ? 3.569 -1.241 -14.195 1.00 97.94 210 ILE A O 1
ATOM 1669 N N . TRP A 1 211 ? 1.887 -2.725 -14.235 1.00 97.12 211 TRP A N 1
ATOM 1670 C CA . TRP A 1 211 ? 2.354 -3.364 -15.470 1.00 97.12 211 TRP A CA 1
ATOM 1671 C C . TRP A 1 211 ? 2.408 -2.367 -16.638 1.00 97.12 211 TRP A C 1
ATOM 1673 O O . TRP A 1 211 ? 3.315 -2.441 -17.462 1.00 97.12 211 TRP A O 1
ATOM 1683 N N . ASN A 1 212 ? 1.466 -1.420 -16.698 1.00 96.88 212 ASN A N 1
ATOM 1684 C CA . ASN A 1 212 ? 1.425 -0.410 -17.747 1.00 96.88 212 ASN A CA 1
ATOM 1685 C C . ASN A 1 212 ? 2.580 0.585 -17.586 1.00 96.88 212 ASN A C 1
ATOM 1687 O O . ASN A 1 212 ? 3.300 0.841 -18.546 1.00 96.88 212 ASN A O 1
ATOM 1691 N N . SER A 1 213 ? 2.823 1.074 -16.367 1.00 97.75 213 SER A N 1
ATOM 1692 C CA . SER A 1 213 ? 3.944 1.981 -16.081 1.00 97.75 213 SER A CA 1
ATOM 1693 C C . SER A 1 213 ? 5.301 1.325 -16.375 1.00 97.75 213 SER A C 1
ATOM 1695 O O . SER A 1 213 ? 6.197 1.976 -16.911 1.00 97.75 213 SER A O 1
ATOM 1697 N N . ILE A 1 214 ? 5.441 0.018 -16.114 1.00 98.31 214 ILE A N 1
ATOM 1698 C CA . ILE A 1 214 ? 6.629 -0.767 -16.489 1.00 98.31 214 ILE A CA 1
ATOM 1699 C C . ILE A 1 214 ? 6.762 -0.884 -18.013 1.00 98.31 214 ILE A C 1
ATOM 1701 O O . ILE A 1 214 ? 7.853 -0.682 -18.544 1.00 98.31 214 ILE A O 1
ATOM 1705 N N . ASN A 1 215 ? 5.675 -1.189 -18.726 1.00 98.19 215 ASN A N 1
ATOM 1706 C CA . ASN A 1 215 ? 5.677 -1.283 -20.187 1.00 98.19 215 ASN A CA 1
ATOM 1707 C C . ASN A 1 215 ? 6.121 0.037 -20.837 1.00 98.19 215 ASN A C 1
ATOM 1709 O O . ASN A 1 215 ? 7.040 0.044 -21.653 1.00 98.19 215 ASN A O 1
ATOM 1713 N N . GLU A 1 216 ? 5.532 1.161 -20.426 1.00 98.25 216 GLU A N 1
ATOM 1714 C CA . GLU A 1 216 ? 5.882 2.486 -20.951 1.00 98.25 216 GLU A CA 1
ATOM 1715 C C . GLU A 1 216 ? 7.333 2.876 -20.638 1.00 98.25 216 GLU A C 1
ATOM 1717 O O . GLU A 1 216 ? 8.042 3.397 -21.501 1.00 98.25 216 GLU A O 1
ATOM 1722 N N . ALA A 1 217 ? 7.816 2.553 -19.435 1.00 98.19 217 ALA A N 1
ATOM 1723 C CA . ALA A 1 217 ? 9.213 2.746 -19.067 1.00 98.19 217 ALA A CA 1
ATOM 1724 C C . ALA A 1 217 ? 10.166 1.964 -19.989 1.00 98.19 217 ALA A C 1
ATOM 1726 O O . ALA A 1 217 ? 11.153 2.523 -20.476 1.00 98.19 217 ALA A O 1
ATOM 1727 N N . ILE A 1 218 ? 9.879 0.684 -20.253 1.00 98.12 218 ILE A N 1
ATOM 1728 C CA . ILE A 1 218 ? 10.706 -0.151 -21.136 1.00 98.12 218 ILE A CA 1
ATOM 1729 C C . ILE A 1 218 ? 10.668 0.387 -22.571 1.00 98.12 218 ILE A C 1
ATOM 1731 O O . ILE A 1 218 ? 11.724 0.534 -23.187 1.00 98.12 218 ILE A O 1
ATOM 1735 N N . LEU A 1 219 ? 9.487 0.740 -23.090 1.00 97.31 219 LEU A N 1
ATOM 1736 C CA . LEU A 1 219 ? 9.345 1.329 -24.425 1.00 97.31 219 LEU A CA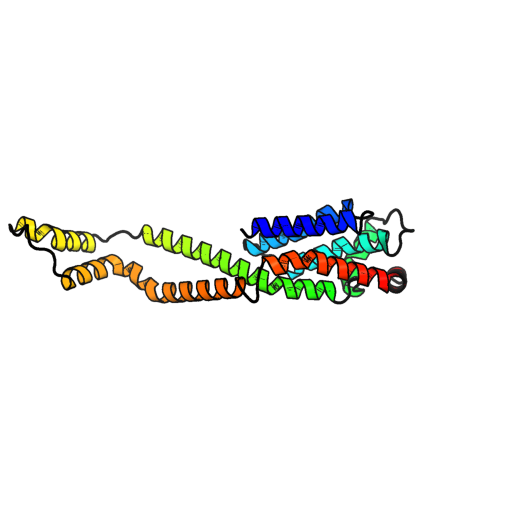 1
ATOM 1737 C C . LEU A 1 219 ? 10.142 2.633 -24.554 1.00 97.31 219 LEU A C 1
ATOM 1739 O O . LEU A 1 219 ? 10.859 2.822 -25.538 1.00 97.31 219 LEU A O 1
ATOM 1743 N N . HIS A 1 220 ? 10.087 3.501 -23.543 1.00 97.50 220 HIS A N 1
ATOM 1744 C CA . HIS A 1 220 ? 10.891 4.720 -23.496 1.00 97.50 220 HIS A CA 1
ATOM 1745 C C . HIS A 1 220 ? 12.395 4.421 -23.562 1.00 97.50 220 HIS A C 1
ATOM 1747 O O . HIS A 1 220 ? 13.119 5.058 -24.331 1.00 97.50 220 HIS A O 1
ATOM 1753 N N . ALA A 1 221 ? 12.876 3.446 -22.788 1.00 96.81 221 ALA A N 1
ATOM 1754 C CA . ALA A 1 221 ? 14.282 3.053 -22.802 1.00 96.81 221 ALA A CA 1
ATOM 1755 C C . ALA A 1 221 ? 14.711 2.495 -24.172 1.00 96.81 221 ALA A C 1
ATOM 1757 O O . ALA A 1 221 ? 15.787 2.829 -24.662 1.00 96.81 221 ALA A O 1
ATOM 1758 N N . GLN A 1 222 ? 13.856 1.706 -24.832 1.00 94.94 222 GLN A N 1
ATOM 1759 C CA . GLN A 1 222 ? 14.124 1.187 -26.179 1.00 94.94 222 GLN A CA 1
ATOM 1760 C C . GLN A 1 222 ? 14.210 2.303 -27.225 1.00 94.94 222 GLN A C 1
ATOM 1762 O O . GLN A 1 222 ? 15.138 2.312 -28.034 1.00 94.94 222 GLN A O 1
ATOM 1767 N N . LEU A 1 223 ? 13.282 3.265 -27.192 1.00 95.31 223 LEU A N 1
ATOM 1768 C CA . LEU A 1 223 ? 13.276 4.408 -28.111 1.00 95.31 223 LEU A CA 1
ATOM 1769 C C . LEU A 1 223 ? 14.542 5.267 -27.977 1.00 95.31 223 LEU A C 1
ATOM 1771 O O . LEU A 1 223 ? 15.049 5.773 -28.976 1.00 95.31 223 LEU A O 1
ATOM 1775 N N . ASN A 1 224 ? 15.083 5.382 -26.762 1.00 94.19 224 ASN A N 1
ATOM 1776 C CA . ASN A 1 224 ? 16.309 6.132 -26.473 1.00 94.19 224 ASN A CA 1
ATOM 1777 C C . ASN A 1 224 ? 17.579 5.256 -26.467 1.00 94.19 224 ASN A C 1
ATOM 1779 O O . ASN A 1 224 ? 18.657 5.724 -26.095 1.00 94.19 224 ASN A O 1
ATOM 1783 N N . GLY A 1 225 ? 17.484 3.995 -26.902 1.00 91.81 225 GLY A N 1
ATOM 1784 C CA . GLY A 1 225 ? 18.560 3.004 -26.823 1.00 91.81 225 GLY A CA 1
ATOM 1785 C C . GLY A 1 225 ? 19.916 3.448 -27.400 1.00 91.81 225 GLY A C 1
ATOM 1786 O O . GLY A 1 225 ? 20.933 3.261 -26.724 1.00 91.81 225 GLY A O 1
ATOM 1787 N N . PRO A 1 226 ? 19.979 4.073 -28.596 1.00 90.19 226 PRO A N 1
ATOM 1788 C CA . PRO A 1 226 ? 21.242 4.554 -29.162 1.00 90.19 226 PRO A CA 1
ATOM 1789 C C . PRO A 1 226 ? 21.932 5.617 -28.297 1.00 90.19 226 PRO A C 1
ATOM 1791 O O . PRO A 1 226 ? 23.147 5.567 -28.112 1.00 90.19 226 PRO A O 1
ATOM 1794 N N . GLN A 1 227 ? 21.162 6.552 -27.730 1.00 89.56 227 GLN A N 1
ATOM 1795 C CA . GLN A 1 227 ? 21.689 7.575 -26.827 1.00 89.56 227 GLN A CA 1
ATOM 1796 C C . GLN A 1 227 ? 22.184 6.940 -25.525 1.00 89.56 227 GLN A C 1
ATOM 1798 O O . GLN A 1 227 ? 23.295 7.232 -25.091 1.00 89.56 227 GLN A O 1
ATOM 1803 N N . LEU A 1 228 ? 21.400 6.025 -24.948 1.00 89.88 228 LEU A N 1
ATOM 1804 C CA . LEU A 1 228 ? 21.769 5.312 -23.725 1.00 89.88 228 LEU A CA 1
ATOM 1805 C C . LEU A 1 228 ? 23.053 4.497 -23.905 1.00 89.88 228 LEU A C 1
ATOM 1807 O O . LEU A 1 228 ? 23.931 4.553 -23.051 1.00 89.88 228 LEU A O 1
ATOM 1811 N N . SER A 1 229 ? 23.208 3.807 -25.036 1.00 87.81 229 SER A N 1
ATOM 1812 C CA . SER A 1 229 ? 24.429 3.050 -25.343 1.00 87.81 229 SER A CA 1
ATOM 1813 C C . SER A 1 229 ? 25.658 3.957 -25.428 1.00 87.81 229 SER A C 1
ATOM 1815 O O . SER A 1 229 ? 26.724 3.599 -24.928 1.00 87.81 229 SER A O 1
ATOM 1817 N N . ALA A 1 230 ? 25.515 5.144 -26.027 1.00 87.06 230 ALA A N 1
ATOM 1818 C CA . ALA A 1 230 ? 26.597 6.119 -26.121 1.00 87.06 230 ALA A CA 1
ATOM 1819 C C . ALA A 1 230 ? 26.984 6.683 -24.744 1.00 87.06 230 ALA A C 1
ATOM 1821 O O . ALA A 1 230 ? 28.169 6.798 -24.449 1.00 87.06 230 ALA A O 1
ATOM 1822 N N . THR A 1 231 ? 26.002 6.995 -23.892 1.00 85.25 231 THR A N 1
ATOM 1823 C CA . THR A 1 231 ? 26.237 7.506 -22.533 1.00 85.25 231 THR A CA 1
ATOM 1824 C C . THR A 1 231 ? 26.901 6.465 -21.636 1.00 85.25 231 THR A C 1
ATOM 1826 O O . THR A 1 231 ? 27.889 6.780 -20.984 1.00 85.25 231 THR A O 1
ATOM 1829 N N . VAL A 1 232 ? 26.415 5.222 -21.659 1.00 83.19 232 VAL A N 1
ATOM 1830 C CA . VAL A 1 232 ? 26.984 4.117 -20.872 1.00 83.19 232 VAL A CA 1
ATOM 1831 C C . VAL A 1 232 ? 28.404 3.774 -21.331 1.00 83.19 232 VAL A C 1
ATOM 1833 O O . VAL A 1 232 ? 29.236 3.411 -20.514 1.00 83.19 232 VAL A O 1
ATOM 1836 N N . SER A 1 233 ? 28.709 3.904 -22.627 1.00 76.81 233 SER A N 1
ATOM 1837 C CA . SER A 1 233 ? 30.062 3.647 -23.155 1.00 76.81 233 SER A CA 1
ATOM 1838 C C . SER A 1 233 ? 31.061 4.777 -22.873 1.00 76.81 233 SER A C 1
ATOM 1840 O O . SER A 1 233 ? 32.252 4.609 -23.126 1.00 76.81 233 SER A O 1
ATOM 1842 N N . ALA A 1 234 ? 30.583 5.945 -22.432 1.00 70.19 234 ALA A N 1
ATOM 1843 C CA . ALA A 1 234 ? 31.407 7.115 -22.135 1.00 70.19 234 ALA A CA 1
ATOM 1844 C C . ALA A 1 234 ? 31.773 7.243 -20.643 1.00 70.19 234 ALA A C 1
ATOM 1846 O O . ALA A 1 234 ? 32.558 8.129 -20.297 1.00 70.19 234 ALA A O 1
ATOM 1847 N N . GLN A 1 235 ? 31.195 6.395 -19.787 1.00 60.75 235 GLN A N 1
ATOM 1848 C CA . GLN A 1 235 ? 31.516 6.250 -18.363 1.00 60.75 235 GLN A CA 1
ATOM 1849 C C . GLN A 1 235 ? 32.495 5.095 -18.155 1.00 60.75 235 GLN A C 1
ATOM 1851 O O . GLN A 1 235 ? 33.364 5.250 -17.269 1.00 60.75 235 GLN A O 1
#

Secondary structure (DSSP, 8-state):
-HHHHHHHHHHHHHHHHHHH-GGGHHHHHHHHHHHHHHHHHHHTT-S--HHHHHHHHHHHHHHHHIIIII-TT-----HHHHHHHHHHHHHH-TTTTHHHHHHHHHHHHHHHHHHHHHHHHHHHHHHHHHHT-PPPHHHHHHHHHHHHHHHHTT-TTPPPPHHHHHHHHHHHTHHHHTTHHHHHHHHHHHHHHHHHHHTTT-HHHHHHHHHHHHHHHHHHHHHTHHHHHHHHTT-

Mean predicted aligned error: 5.84 Å

Nearest PDB structures (foldseek):
  4bwe-assembly4_D  TM=9.165E-01  e=2.441E-08  Homo sapiens
  4bwe-assembly2_B  TM=9.131E-01  e=1.321E-07  Homo sapiens
  4ad7-assembly2_B  TM=8.972E-01  e=3.292E-07  Homo sapiens
  4ad7-assembly4_D  TM=8.911E-01  e=2.743E-07  Homo sapiens
  4acr-assembly2_B  TM=8.946E-01  e=6.834E-07  Homo sapiens

Radius of gyration: 29.45 Å; Cα contacts (8 Å, |Δi|>4): 193; chains: 1; bounding box: 74×27×80 Å

Organism: Bambusicola thoracicus (NCBI:txid9083)

Sequence (235 aa):
AFESFLRLAENRTRSLFETAYRPMAKEAAEPVKELFTDISLYILGADTTVENAVLRFFDSLFPLVYSRLINPGITDLSEDYTECLRLTRQDINPFGHYSKNMVTELSKSLWTSRMLSQALSLGTEVINTTEHAALTKECSRALVRMQYCPHCQGLTLIRPCVGYCLNVMRGCLASVSELDMQWREYISTLEYLTNEMAASHDLEMALMGIWNSINEAILHAQLNGPQLSATVSAQ

Solvent-accessible surface area (backbone atoms only — not comparable to full-atom values): 12703 Å² total; per-residue (Å²): 112,68,68,59,42,51,54,50,27,46,53,50,36,52,47,47,27,62,67,80,40,52,94,43,28,78,74,47,47,56,45,52,50,49,35,54,48,45,52,51,40,36,38,76,64,46,102,62,51,62,55,59,34,51,48,52,32,52,32,63,45,44,42,50,48,42,33,65,68,50,41,61,86,52,84,74,74,52,70,70,55,41,50,48,42,31,68,44,38,76,82,71,40,57,37,63,64,35,64,61,47,49,34,60,60,37,43,57,18,47,47,45,50,19,51,47,50,51,50,54,52,50,52,51,51,52,51,57,56,58,73,68,62,76,74,47,73,66,36,53,51,46,50,47,51,59,73,45,45,44,49,80,71,71,40,74,88,65,75,70,52,68,71,58,49,52,54,50,51,49,66,52,41,43,80,65,56,71,45,52,67,60,49,52,54,50,52,54,49,51,54,50,40,52,51,40,39,73,57,92,25,31,50,59,62,42,45,59,41,48,45,54,42,51,50,53,17,51,53,47,30,52,76,44,20,73,60,51,55,54,56,65,73,72,108

pLDDT: mean 93.28, std 5.63, range [60.75, 98.5]

Foldseek 3Di:
DLVVLLVVLLVVLLVCCVPVVVVCSVQLNVLSVQLSVQLVCLLVPDPDANLVSLLVSQLSCQLSLLCVQLPVVCPDDDPVLSNVRSVCCVVLVLLPCLSVVLSVLQRQLSVLSSVLVVLVVVVVVLVVVLVPDDFDPVLVVLVCCQQPVCVVVVNPPDHGDPVSVVVSVCVRCVVVVVCVVVVVVSVVVSVVSVVCCVPVNPSSVSSNCVSVSVVSSSVSSNVCSVVSVVVSVVD

InterPro domains:
  IPR001863 Glypican [PF01153] (2-233)
  IPR001863 Glypican [PTHR10822] (1-233)
  IPR019803 Glypican, conserved site [PS01207] (149-172)
  IPR036790 Frizzled cysteine-rich domain superfamily [SSF63501] (138-188)